Protein AF-A0A1E8PVS8-F1 (afdb_monomer)

Solvent-accessible surface area (backbone atoms only — not comparable to full-atom values): 10408 Å² total; per-residue (Å²): 146,60,47,55,78,70,58,55,93,86,50,62,90,61,46,32,60,51,38,38,51,52,51,51,49,49,57,49,45,71,59,37,43,85,72,73,30,46,77,48,54,65,94,81,49,59,34,40,32,32,77,94,78,31,36,28,38,33,72,44,56,25,31,93,35,28,50,50,96,58,86,45,33,48,57,66,72,49,58,66,74,59,53,52,37,27,53,44,30,49,50,58,52,41,60,75,72,71,55,88,74,80,95,68,76,90,68,86,83,66,42,43,45,30,33,43,30,32,21,80,52,72,53,30,40,25,27,25,47,29,32,48,55,41,70,58,88,38,27,45,72,41,60,80,46,75,48,68,46,83,62,44,75,40,91,81,55,85,62,81,74,75,79,80,82,61,80,85,76,83,76,83,79,76,78,82,129

Organism: NCBI:txid29581

Foldseek 3Di:
DCQLVVDDPPDPPCRSVVSVQVVVLVVVCVVLVVVPWDWDCPPNFTWTDDLVQLAIEGEAEWDPCALHPDDIKGPDADDDVVVVLLVLLQVVVVVVVPDDDDDDPDDSNHHQYWYFYWYDDQFWIWTWTFRFHDDDRSMGDDTPDIGTDDIGTRPPPGRPPPPPPPDPDPDPDDDDD

pLDDT: mean 81.61, std 19.77, range [31.5, 98.44]

Radius of gyration: 17.71 Å; Cα contacts (8 Å, |Δi|>4): 278; chains: 1; bounding box: 53×30×50 Å

Sequence (177 aa):
MHARTAGTSHHPKTYPGYAQWGETVRALRDKCVPLGWFPTDDNNFPLCVHDERKISIAVQTGDRETGTSATPSNRAPKGASTEEAIAVNQRQLSLFDGIPMLPGRDDESLHSMWILLYHVAQNEVRFELSLPMQMVGGKIRSWKERIIFPAIPLDGIEINFGDDDGPQFDVSVERKG

Structure (mmCIF, N/CA/C/O backbone):
data_AF-A0A1E8PVS8-F1
#
_entry.id   AF-A0A1E8PVS8-F1
#
loop_
_atom_site.group_PDB
_atom_site.id
_atom_site.type_symbol
_atom_site.label_atom_id
_atom_site.label_alt_id
_atom_site.label_comp_id
_atom_site.label_asym_id
_atom_site.label_entity_id
_atom_site.label_seq_id
_atom_site.pdbx_PDB_ins_code
_atom_site.Cartn_x
_atom_site.Cartn_y
_atom_site.Cartn_z
_atom_site.occupancy
_atom_site.B_iso_or_equiv
_atom_site.auth_seq_id
_atom_site.auth_comp_id
_atom_site.auth_asym_id
_atom_site.auth_atom_id
_atom_site.pdbx_PDB_model_num
ATOM 1 N N . MET A 1 1 ? -11.090 -10.701 9.107 1.00 48.25 1 MET A N 1
ATOM 2 C CA . MET A 1 1 ? -10.976 -9.637 10.130 1.00 48.25 1 MET A CA 1
ATOM 3 C C . MET A 1 1 ? -10.794 -10.251 11.534 1.00 48.25 1 MET A C 1
ATOM 5 O O . MET A 1 1 ? -11.447 -9.831 12.472 1.00 48.25 1 MET A O 1
ATOM 9 N N . HIS A 1 2 ? -9.905 -11.250 11.691 1.00 47.59 2 HIS A N 1
ATOM 10 C CA . HIS A 1 2 ? -9.688 -11.976 12.965 1.00 47.59 2 HIS A CA 1
ATOM 11 C C . HIS A 1 2 ? -8.213 -12.032 13.421 1.00 47.59 2 HIS A C 1
ATOM 13 O O . HIS A 1 2 ? -7.927 -12.538 14.501 1.00 47.59 2 HIS A O 1
ATOM 19 N N . ALA A 1 3 ? -7.263 -11.516 12.630 1.00 53.38 3 ALA A N 1
ATOM 20 C CA . ALA A 1 3 ? -5.830 -11.709 12.887 1.00 53.38 3 ALA A CA 1
ATOM 21 C C . ALA A 1 3 ? -5.329 -11.001 14.155 1.00 53.38 3 ALA A C 1
ATOM 23 O O . ALA A 1 3 ? -4.512 -11.542 14.894 1.00 53.38 3 ALA A O 1
ATOM 24 N N . ARG A 1 4 ? -5.813 -9.779 14.415 1.00 51.72 4 ARG A N 1
ATOM 25 C CA . ARG A 1 4 ? -5.288 -8.936 15.499 1.00 51.72 4 ARG A CA 1
ATOM 26 C C . ARG A 1 4 ? -5.735 -9.392 16.894 1.00 51.72 4 ARG A C 1
ATOM 28 O O . ARG A 1 4 ? -5.036 -9.130 17.864 1.00 51.72 4 ARG A O 1
ATOM 35 N N . THR A 1 5 ? -6.860 -10.101 16.988 1.00 54.62 5 THR A N 1
ATOM 36 C CA . THR A 1 5 ? -7.447 -10.618 18.238 1.00 54.62 5 THR A CA 1
ATOM 37 C C . THR A 1 5 ? -6.944 -12.010 18.632 1.00 54.62 5 THR A C 1
ATOM 39 O O . THR A 1 5 ? -7.266 -12.481 19.715 1.00 54.62 5 THR A O 1
ATOM 42 N N . ALA A 1 6 ? -6.151 -12.678 17.786 1.00 59.12 6 ALA A N 1
ATOM 43 C CA . ALA A 1 6 ? -5.612 -14.014 18.069 1.00 59.12 6 ALA A CA 1
ATOM 44 C C . ALA A 1 6 ? -4.330 -14.001 18.931 1.00 59.12 6 ALA A C 1
ATOM 46 O O . ALA A 1 6 ? -3.846 -15.053 19.346 1.00 59.12 6 ALA A O 1
ATOM 47 N N . GLY A 1 7 ? -3.761 -12.820 19.202 1.00 60.59 7 GLY A N 1
ATOM 48 C CA . GLY A 1 7 ? -2.564 -12.676 20.029 1.00 60.59 7 GLY A CA 1
ATOM 49 C C . GLY A 1 7 ? -2.873 -12.815 21.521 1.00 60.59 7 GLY A C 1
ATOM 50 O O . GLY A 1 7 ? -3.608 -12.017 22.091 1.00 60.59 7 GLY A O 1
ATOM 51 N N . THR A 1 8 ? -2.276 -13.811 22.169 1.00 72.94 8 THR A N 1
ATOM 52 C CA . THR A 1 8 ? -2.215 -13.924 23.640 1.00 72.94 8 THR A CA 1
ATOM 53 C C . THR A 1 8 ? -1.094 -13.054 24.227 1.00 72.94 8 THR A C 1
ATOM 55 O O . THR A 1 8 ? -0.179 -12.653 23.507 1.00 72.94 8 THR A O 1
ATOM 58 N N . SER A 1 9 ? -1.095 -12.836 25.548 1.00 76.88 9 SER A N 1
ATOM 59 C CA . SER A 1 9 ? -0.033 -12.111 26.276 1.00 76.88 9 SER A CA 1
ATOM 60 C C . SER A 1 9 ? 1.368 -12.727 26.157 1.00 76.88 9 SER A C 1
ATOM 62 O O . SER A 1 9 ? 2.351 -12.065 26.476 1.00 76.88 9 SER A O 1
ATOM 64 N N . HIS A 1 10 ? 1.475 -13.980 25.706 1.00 80.25 10 HIS A N 1
ATOM 65 C CA . HIS A 1 10 ? 2.753 -14.661 25.487 1.00 80.25 10 HIS A CA 1
ATOM 66 C C . HIS A 1 10 ? 3.362 -14.373 24.108 1.00 80.25 10 HIS A C 1
ATOM 68 O O . HIS A 1 10 ? 4.520 -14.713 23.873 1.00 80.25 10 HIS A O 1
ATOM 74 N N . HIS A 1 11 ? 2.609 -13.767 23.186 1.00 82.56 11 HIS A N 1
ATOM 75 C CA . HIS A 1 11 ? 3.154 -13.390 21.888 1.00 82.56 11 HIS A CA 1
ATOM 76 C C . HIS A 1 11 ? 4.032 -12.135 21.999 1.00 82.56 11 HIS A C 1
ATOM 78 O O . HIS A 1 11 ? 3.774 -11.264 22.835 1.00 82.56 11 HIS A O 1
ATOM 84 N N . PRO A 1 12 ? 5.041 -11.984 21.121 1.00 84.00 12 PRO A N 1
ATOM 85 C CA . PRO A 1 12 ? 5.778 -10.733 21.004 1.00 84.00 12 PRO A CA 1
ATOM 86 C C . PRO A 1 12 ? 4.838 -9.556 20.731 1.00 84.00 12 PRO A C 1
ATOM 88 O O . PRO A 1 12 ? 3.860 -9.693 19.994 1.00 84.00 12 PRO A O 1
ATOM 91 N N . LYS A 1 13 ? 5.183 -8.367 21.241 1.00 81.19 13 LYS A N 1
ATOM 92 C CA . LYS A 1 13 ? 4.399 -7.130 21.044 1.00 81.19 13 LYS A CA 1
ATOM 93 C C . LYS A 1 13 ? 4.098 -6.821 19.570 1.00 81.19 13 LYS A C 1
ATOM 95 O O . LYS A 1 13 ? 3.075 -6.221 19.263 1.00 81.19 13 LYS A O 1
ATOM 100 N N . THR A 1 14 ? 4.970 -7.247 18.659 1.00 80.69 14 THR A N 1
ATOM 101 C CA . THR A 1 14 ? 4.848 -7.025 17.211 1.00 80.69 14 THR A CA 1
ATOM 102 C C . THR A 1 14 ? 3.892 -7.997 16.511 1.00 80.69 14 THR A C 1
ATOM 104 O O . THR A 1 14 ? 3.441 -7.706 15.402 1.00 80.69 14 THR A O 1
ATOM 107 N N . TYR A 1 15 ? 3.545 -9.128 17.138 1.00 85.19 15 TYR A N 1
ATOM 108 C CA . TYR A 1 15 ? 2.765 -10.198 16.510 1.00 85.19 15 TYR A CA 1
ATOM 109 C C . TYR A 1 15 ? 1.392 -9.743 15.990 1.00 85.19 15 TYR A C 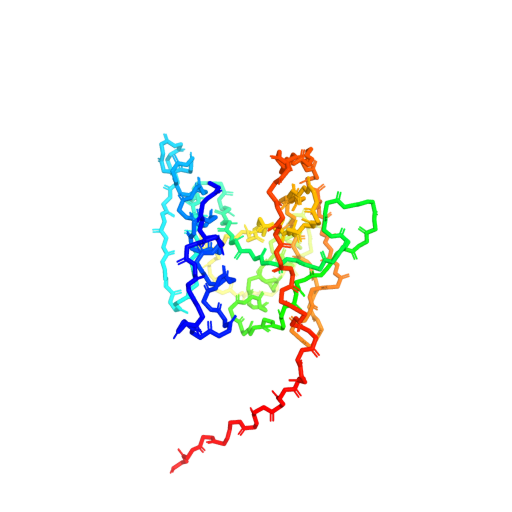1
ATOM 111 O O . TYR A 1 15 ? 1.103 -10.022 14.828 1.00 85.19 15 TYR A O 1
ATOM 119 N N . PRO A 1 16 ? 0.559 -8.997 16.746 1.00 83.06 16 PRO A N 1
ATOM 120 C CA . PRO A 1 16 ? -0.760 -8.596 16.252 1.00 83.06 16 PRO A CA 1
ATOM 121 C C . PRO A 1 16 ? -0.685 -7.734 14.985 1.00 83.06 16 PRO A C 1
ATOM 123 O O . PRO A 1 16 ? -1.511 -7.874 14.084 1.00 83.06 16 PRO A O 1
ATOM 126 N N . GLY A 1 17 ? 0.321 -6.855 14.900 1.00 84.12 17 GLY A N 1
ATOM 127 C CA . GLY A 1 17 ? 0.572 -6.034 13.715 1.00 84.12 17 GLY A CA 1
ATOM 128 C C . GLY A 1 17 ? 1.020 -6.874 12.520 1.00 84.12 17 GLY A C 1
ATOM 129 O O . GLY A 1 17 ? 0.493 -6.704 11.421 1.00 84.12 17 GLY A O 1
ATOM 130 N N . TYR A 1 18 ? 1.935 -7.818 12.751 1.00 85.44 18 TYR A N 1
ATOM 131 C CA . TYR A 1 18 ? 2.417 -8.739 11.723 1.00 85.44 18 TYR A CA 1
ATOM 132 C C . TYR A 1 18 ? 1.309 -9.660 11.193 1.00 85.44 18 TYR A C 1
ATOM 134 O O . TYR A 1 18 ? 1.139 -9.780 9.982 1.00 85.44 18 TYR A O 1
ATOM 142 N N . ALA A 1 19 ? 0.501 -10.246 12.080 1.00 88.31 19 ALA A N 1
ATOM 143 C CA . ALA A 1 19 ? -0.619 -11.105 11.704 1.00 88.31 19 ALA A CA 1
ATOM 144 C C . ALA A 1 19 ? -1.669 -10.334 10.890 1.00 88.31 19 ALA A C 1
ATOM 146 O O . ALA A 1 19 ? -2.151 -10.822 9.871 1.00 88.31 19 ALA A O 1
ATOM 147 N N . GLN A 1 20 ? -1.990 -9.099 11.299 1.00 87.12 20 GLN A N 1
ATOM 148 C CA . GLN A 1 20 ? -2.909 -8.242 10.552 1.00 87.12 20 GLN A CA 1
ATOM 149 C C . GLN A 1 20 ? -2.376 -7.922 9.154 1.00 87.12 20 GLN A C 1
ATOM 151 O O . GLN A 1 20 ? -3.135 -7.983 8.192 1.00 87.12 20 G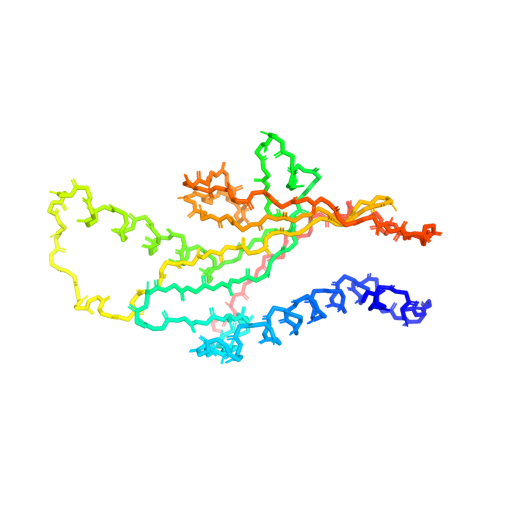LN A O 1
ATOM 156 N N . TRP A 1 21 ? -1.090 -7.588 9.037 1.00 91.12 21 TRP A N 1
ATOM 157 C CA . TRP A 1 21 ? -0.461 -7.333 7.744 1.00 91.12 21 TRP A CA 1
ATOM 158 C C . TRP A 1 21 ? -0.495 -8.575 6.844 1.00 91.12 21 TRP A C 1
ATOM 160 O O . TRP A 1 21 ? -0.922 -8.469 5.695 1.00 91.12 21 TRP A O 1
ATOM 170 N N . GLY A 1 22 ? -0.145 -9.750 7.376 1.00 92.75 22 GLY A N 1
ATOM 171 C CA . GLY A 1 22 ? -0.197 -11.015 6.638 1.00 92.75 22 GLY A CA 1
ATOM 172 C C . GLY A 1 22 ? -1.604 -11.354 6.136 1.00 92.75 22 GLY A C 1
ATOM 173 O O . GLY A 1 22 ? -1.776 -11.707 4.971 1.00 92.75 22 GLY A O 1
ATOM 174 N N . GLU A 1 23 ? -2.631 -11.159 6.967 1.00 92.88 23 GLU A N 1
ATOM 175 C CA . GLU A 1 23 ? -4.027 -11.337 6.548 1.00 92.88 23 GLU A CA 1
ATOM 176 C C . GLU A 1 23 ? -4.463 -10.330 5.480 1.00 92.88 23 GLU A C 1
ATOM 178 O O . GLU A 1 23 ? -5.209 -10.695 4.572 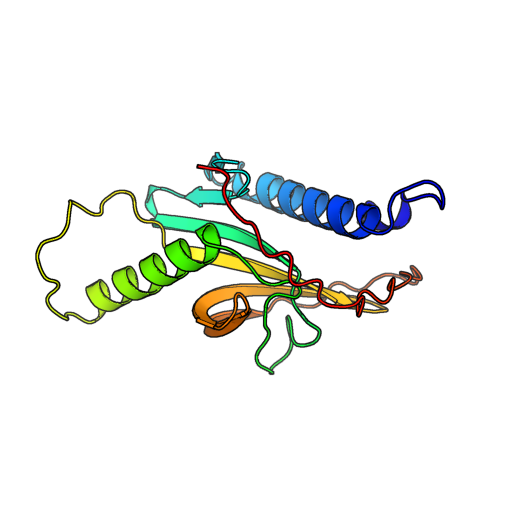1.00 92.88 23 GLU A O 1
ATOM 183 N N . THR A 1 24 ? -3.996 -9.080 5.542 1.00 93.44 24 THR A N 1
ATOM 184 C CA . THR A 1 24 ? -4.275 -8.088 4.494 1.00 93.44 24 THR A CA 1
ATOM 185 C C . THR A 1 24 ? -3.603 -8.475 3.171 1.00 93.44 24 THR A C 1
ATOM 187 O O . THR A 1 24 ? -4.239 -8.384 2.123 1.00 93.44 24 THR A O 1
ATOM 190 N N . VAL A 1 25 ? -2.355 -8.965 3.200 1.00 95.75 25 VAL A N 1
ATOM 191 C CA . VAL A 1 25 ? -1.659 -9.489 2.007 1.00 95.75 25 VAL A CA 1
ATOM 192 C C . VAL A 1 25 ? -2.414 -10.680 1.416 1.00 95.75 25 VAL A C 1
ATOM 194 O O . VAL A 1 25 ? -2.673 -10.704 0.213 1.00 95.75 25 VAL A O 1
ATOM 197 N N . ARG A 1 26 ? -2.822 -11.642 2.252 1.00 96.56 26 ARG A N 1
ATOM 198 C CA . ARG A 1 26 ? -3.632 -12.793 1.830 1.00 96.56 26 ARG A CA 1
ATOM 199 C C . ARG A 1 26 ? -4.946 -12.342 1.189 1.00 96.56 26 ARG A C 1
ATOM 201 O O . ARG A 1 26 ? -5.265 -12.776 0.089 1.00 96.56 26 ARG A O 1
ATOM 208 N N . ALA A 1 27 ? -5.676 -11.433 1.836 1.00 94.56 27 ALA A N 1
ATOM 209 C CA . ALA A 1 27 ? -6.948 -10.920 1.331 1.00 94.56 27 ALA A CA 1
ATOM 210 C C . ALA A 1 27 ? -6.803 -10.180 -0.009 1.00 94.56 27 ALA A C 1
ATOM 212 O O . ALA A 1 27 ? -7.669 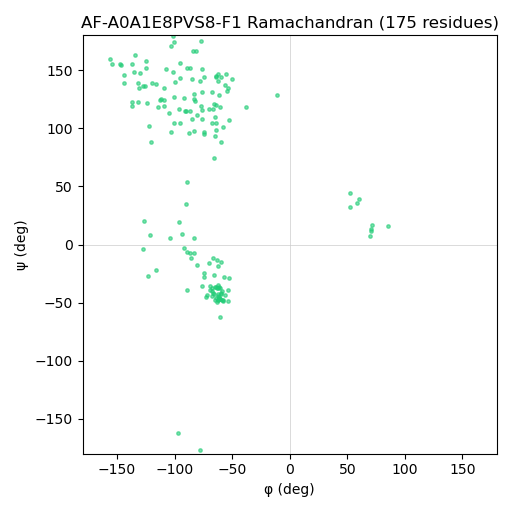-10.316 -0.872 1.00 94.56 27 ALA A O 1
ATOM 213 N N . LEU A 1 28 ? -5.713 -9.430 -0.208 1.00 95.38 28 LEU A N 1
ATOM 214 C CA . LEU A 1 28 ? -5.395 -8.829 -1.504 1.00 95.38 28 LEU A CA 1
ATOM 215 C C 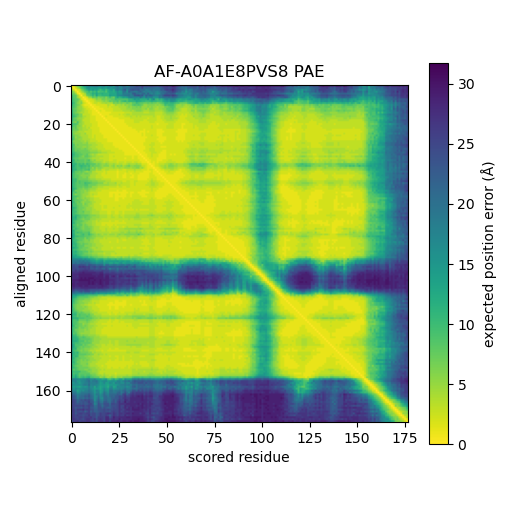. LEU A 1 28 ? -5.159 -9.915 -2.563 1.00 95.38 28 LEU A C 1
ATOM 217 O O . LEU A 1 28 ? -5.773 -9.876 -3.628 1.00 95.38 28 LEU A O 1
ATOM 221 N N . ARG A 1 29 ? -4.325 -10.918 -2.260 1.00 97.00 29 ARG A N 1
ATOM 222 C CA . ARG A 1 29 ? -4.014 -12.024 -3.182 1.00 97.00 29 ARG A CA 1
ATOM 223 C C . ARG A 1 29 ? -5.255 -12.824 -3.579 1.00 97.00 29 ARG A C 1
ATOM 225 O O . ARG A 1 29 ? -5.424 -13.094 -4.765 1.00 97.00 29 ARG A O 1
ATOM 232 N N . ASP A 1 30 ? -6.160 -13.106 -2.643 1.00 97.00 30 ASP A N 1
ATOM 233 C CA . ASP A 1 30 ? -7.440 -13.779 -2.918 1.00 97.00 30 ASP A CA 1
ATOM 234 C C . ASP A 1 30 ? -8.298 -13.035 -3.956 1.00 97.00 30 ASP A C 1
ATOM 236 O O . ASP A 1 30 ? -9.111 -13.647 -4.647 1.00 97.00 30 ASP A O 1
ATOM 240 N N . LYS A 1 31 ? -8.152 -11.707 -4.057 1.00 94.25 31 LYS A N 1
ATOM 241 C CA . LYS A 1 31 ? -8.850 -10.883 -5.055 1.00 94.25 31 LYS A CA 1
ATOM 242 C C . LYS A 1 31 ? -8.062 -10.751 -6.351 1.00 94.25 31 LYS A C 1
ATOM 244 O O . LYS A 1 31 ? -8.658 -10.787 -7.421 1.00 94.25 31 LYS A O 1
ATOM 249 N N . CYS A 1 32 ? -6.746 -10.603 -6.261 1.00 93.94 32 CYS A N 1
ATOM 250 C CA . CYS A 1 32 ? -5.865 -10.383 -7.402 1.00 93.94 32 CYS A CA 1
ATOM 251 C C . CYS A 1 32 ? -5.678 -11.648 -8.257 1.00 93.94 32 CYS A C 1
ATOM 253 O O . CYS A 1 32 ? -5.787 -11.574 -9.480 1.00 93.94 32 CYS A O 1
ATOM 255 N N . VAL A 1 33 ? -5.448 -12.813 -7.644 1.00 96.38 33 VAL A N 1
ATOM 256 C CA . VAL A 1 33 ? -5.140 -14.062 -8.369 1.00 96.38 33 VAL A CA 1
ATOM 257 C C . VAL A 1 33 ? -6.252 -14.475 -9.345 1.00 96.38 33 VAL A C 1
ATOM 259 O O . VAL A 1 33 ? -5.942 -14.720 -10.511 1.00 96.38 33 VAL A O 1
ATOM 262 N N . PRO A 1 34 ? -7.548 -14.483 -8.963 1.00 96.88 34 PRO A N 1
ATOM 263 C CA . PRO A 1 34 ? -8.627 -14.800 -9.904 1.00 96.88 34 PRO A CA 1
ATOM 264 C C . PRO A 1 34 ? -8.752 -13.819 -11.079 1.00 96.88 34 PRO A C 1
ATOM 266 O O . PRO A 1 34 ? -9.384 -14.143 -12.079 1.00 96.88 34 PRO A O 1
ATOM 269 N N . LEU A 1 35 ? -8.168 -12.622 -10.960 1.00 95.25 35 LEU A N 1
ATOM 270 C CA . LEU A 1 35 ? -8.155 -11.591 -11.998 1.00 95.25 35 LEU A CA 1
ATOM 271 C C . LEU A 1 35 ? -6.900 -11.658 -12.886 1.00 95.25 35 LEU A C 1
ATOM 273 O O . LEU A 1 35 ? -6.670 -10.735 -13.663 1.00 95.25 35 LEU A O 1
ATOM 277 N N . GLY A 1 36 ? -6.085 -12.712 -12.763 1.00 94.88 36 GLY A N 1
ATOM 278 C CA . GLY A 1 36 ? -4.885 -12.919 -13.581 1.00 94.88 36 GLY A CA 1
ATOM 279 C C . GLY A 1 36 ? -3.624 -12.218 -13.068 1.00 94.88 36 GLY A C 1
ATOM 280 O O . GLY A 1 36 ? -2.664 -12.077 -13.819 1.00 94.88 36 GLY A O 1
ATOM 281 N N . TRP A 1 37 ? -3.608 -11.768 -11.811 1.00 96.75 37 TRP A N 1
ATOM 282 C CA . TRP A 1 37 ? -2.407 -11.208 -11.186 1.00 96.75 37 TRP A CA 1
ATOM 283 C C . TRP A 1 37 ? -1.546 -12.311 -10.562 1.00 96.75 37 TRP A C 1
ATOM 285 O O . TRP A 1 37 ? -2.063 -13.310 -10.057 1.00 96.75 37 TRP A O 1
ATOM 295 N N . PHE A 1 38 ? -0.239 -12.077 -10.497 1.00 95.06 38 PHE A N 1
ATOM 296 C CA . PHE A 1 38 ? 0.748 -13.018 -9.977 1.00 95.06 38 PHE A CA 1
ATOM 297 C C . PHE A 1 38 ? 1.306 -12.548 -8.624 1.00 95.06 38 PHE A C 1
ATOM 299 O O . PHE A 1 38 ? 1.803 -11.424 -8.522 1.00 95.06 38 PHE A O 1
ATOM 306 N N . PRO A 1 39 ? 1.227 -13.363 -7.559 1.00 96.00 39 PRO A N 1
ATOM 307 C CA . PRO A 1 39 ? 1.877 -13.056 -6.295 1.00 96.00 39 PRO A CA 1
ATOM 308 C C . PRO A 1 39 ? 3.382 -13.352 -6.365 1.00 96.00 39 PRO A C 1
ATOM 310 O O . PRO A 1 39 ? 3.787 -14.379 -6.902 1.00 96.00 39 PRO A O 1
ATOM 313 N N . THR A 1 40 ? 4.199 -12.490 -5.763 1.00 94.06 40 THR A N 1
ATOM 314 C CA . THR A 1 40 ? 5.631 -12.738 -5.506 1.00 94.06 40 THR A CA 1
ATOM 315 C C . THR A 1 40 ? 5.998 -12.279 -4.095 1.00 94.06 40 THR A C 1
ATOM 317 O O . THR A 1 40 ? 5.317 -11.421 -3.529 1.00 94.06 40 THR A O 1
ATOM 320 N N . ASP A 1 41 ? 7.050 -12.866 -3.530 1.00 92.62 41 ASP A N 1
ATOM 321 C CA . ASP A 1 41 ? 7.622 -12.557 -2.215 1.00 92.62 41 ASP A CA 1
ATOM 322 C C . ASP A 1 41 ? 9.137 -12.262 -2.305 1.00 92.62 41 ASP A C 1
ATOM 324 O O . ASP A 1 41 ? 9.863 -12.348 -1.309 1.00 92.62 41 ASP A O 1
ATOM 328 N N . ASP A 1 42 ? 9.628 -11.917 -3.501 1.00 84.00 42 ASP A N 1
ATOM 329 C CA . ASP A 1 42 ? 11.049 -11.672 -3.765 1.00 84.00 42 ASP A CA 1
ATOM 330 C C . ASP A 1 42 ? 11.642 -10.643 -2.794 1.00 84.00 42 ASP A C 1
ATOM 332 O O . ASP A 1 42 ? 11.049 -9.603 -2.504 1.00 84.00 42 ASP A O 1
ATOM 336 N N . ASN A 1 43 ? 12.829 -10.946 -2.257 1.00 79.69 43 ASN A N 1
ATOM 337 C CA . ASN A 1 43 ? 13.517 -10.124 -1.253 1.00 79.69 43 ASN A CA 1
ATOM 338 C C . ASN A 1 43 ? 12.657 -9.774 -0.022 1.00 79.69 43 ASN A C 1
ATOM 340 O O . ASN A 1 43 ? 12.839 -8.716 0.582 1.00 79.69 43 ASN A O 1
ATOM 344 N N . ASN A 1 44 ? 11.739 -10.668 0.371 1.00 83.44 44 ASN A N 1
ATOM 345 C CA . ASN A 1 44 ? 10.801 -10.448 1.474 1.00 83.44 44 ASN A CA 1
ATOM 346 C C . ASN A 1 44 ? 9.916 -9.207 1.245 1.00 83.44 44 ASN A C 1
ATOM 348 O O . ASN A 1 44 ? 9.582 -8.475 2.183 1.00 83.44 44 ASN A O 1
ATOM 352 N N . PHE A 1 45 ? 9.547 -8.966 -0.017 1.00 87.56 45 PHE A N 1
ATOM 353 C CA . PHE A 1 45 ? 8.673 -7.877 -0.426 1.00 87.56 45 PHE A CA 1
ATOM 354 C C . PHE A 1 45 ? 7.427 -8.431 -1.133 1.00 87.56 45 PHE A C 1
ATOM 356 O O . PHE A 1 45 ? 7.422 -8.587 -2.352 1.00 87.56 45 PHE A O 1
ATOM 363 N N . PRO A 1 46 ? 6.362 -8.759 -0.374 1.00 93.38 46 PRO A N 1
ATOM 364 C CA . PRO A 1 46 ? 5.146 -9.333 -0.935 1.00 93.38 46 PRO A CA 1
ATOM 365 C C . PRO A 1 46 ? 4.435 -8.369 -1.885 1.00 93.38 46 PRO A C 1
ATOM 367 O O . PRO A 1 46 ? 3.980 -7.298 -1.470 1.00 93.38 46 PRO A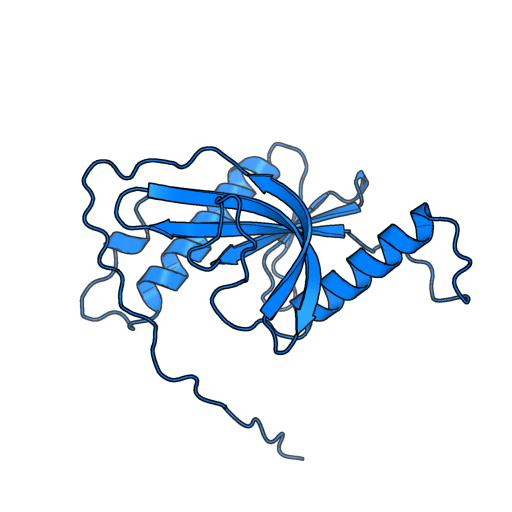 O 1
ATOM 370 N N . LEU A 1 47 ? 4.284 -8.784 -3.141 1.00 95.06 47 LEU A N 1
ATOM 371 C CA . LEU A 1 47 ? 3.596 -8.040 -4.193 1.00 95.06 47 LEU A CA 1
ATOM 372 C C . LEU A 1 47 ? 2.482 -8.872 -4.835 1.00 95.06 47 LEU A C 1
ATOM 374 O O . LEU A 1 47 ? 2.499 -10.106 -4.805 1.00 95.06 47 LEU A O 1
ATOM 378 N N . CYS A 1 48 ? 1.525 -8.172 -5.443 1.00 96.56 48 CYS A N 1
ATOM 379 C CA . CYS A 1 48 ? 0.667 -8.689 -6.511 1.00 96.56 48 CYS A CA 1
ATOM 380 C C . CYS A 1 48 ? 1.017 -7.950 -7.802 1.00 96.56 48 CYS A C 1
ATOM 382 O O . CYS A 1 48 ? 0.950 -6.724 -7.825 1.00 96.56 48 CYS A O 1
ATOM 384 N N . VAL A 1 49 ? 1.374 -8.669 -8.861 1.00 95.75 49 VAL A N 1
ATOM 385 C CA . VAL A 1 49 ? 1.902 -8.109 -10.111 1.00 95.75 49 VAL A CA 1
ATOM 386 C C . VAL A 1 49 ? 0.953 -8.396 -11.271 1.00 95.75 49 VAL A C 1
ATOM 388 O O . VAL A 1 49 ? 0.420 -9.496 -11.390 1.00 95.75 49 VAL A O 1
ATOM 391 N N . HIS A 1 50 ? 0.752 -7.410 -12.139 1.00 94.56 50 HIS A N 1
ATOM 392 C CA . HIS A 1 50 ? 0.067 -7.554 -13.416 1.00 94.56 50 HIS A CA 1
ATOM 393 C C . HIS A 1 50 ? 1.012 -7.120 -14.538 1.00 94.56 50 HIS A C 1
ATOM 395 O O . HIS A 1 50 ? 1.173 -5.926 -14.799 1.00 94.56 50 HIS A O 1
ATOM 401 N N . ASP A 1 51 ? 1.607 -8.091 -15.230 1.00 89.69 51 ASP A N 1
ATOM 402 C CA . ASP A 1 51 ? 2.675 -7.831 -16.203 1.00 89.69 51 ASP A CA 1
ATOM 403 C C . ASP A 1 51 ? 2.213 -7.041 -17.423 1.00 89.69 51 ASP A C 1
ATOM 405 O O . ASP A 1 51 ? 2.890 -6.100 -17.828 1.00 89.69 51 ASP A O 1
ATOM 409 N N . GLU A 1 52 ? 1.045 -7.363 -17.985 1.00 88.44 52 GLU A N 1
ATOM 410 C CA . GLU A 1 52 ? 0.539 -6.649 -19.169 1.00 88.44 52 GLU A CA 1
ATOM 411 C C . GLU A 1 52 ? 0.246 -5.173 -18.880 1.00 88.44 52 GLU A C 1
ATOM 413 O O . GLU A 1 52 ? 0.483 -4.312 -19.721 1.00 88.44 52 GLU A O 1
ATOM 418 N N . ARG A 1 53 ? -0.249 -4.869 -17.673 1.00 88.94 53 ARG A N 1
ATOM 419 C CA . ARG A 1 53 ? -0.551 -3.499 -17.243 1.00 88.94 53 ARG A CA 1
ATOM 420 C C . ARG A 1 53 ? 0.654 -2.789 -16.638 1.00 88.94 53 ARG A C 1
ATOM 422 O O . ARG A 1 53 ? 0.540 -1.607 -16.342 1.00 88.94 53 ARG A O 1
ATOM 429 N N . LYS A 1 54 ? 1.771 -3.495 -16.428 1.00 90.75 54 LYS A N 1
ATOM 430 C CA . LYS A 1 54 ? 2.971 -2.985 -15.749 1.00 90.75 54 LYS A CA 1
ATOM 431 C C . LYS A 1 54 ? 2.647 -2.360 -14.387 1.00 90.75 54 LYS A C 1
ATOM 433 O O . LYS A 1 54 ? 3.151 -1.296 -14.039 1.00 90.75 54 LYS A O 1
ATOM 438 N N . ILE A 1 55 ? 1.796 -3.027 -13.602 1.00 93.25 55 ILE A N 1
ATOM 439 C CA . ILE A 1 55 ? 1.395 -2.584 -12.257 1.00 93.25 55 ILE A CA 1
ATOM 440 C C . ILE A 1 55 ? 1.791 -3.636 -11.229 1.00 93.25 55 ILE A C 1
ATOM 442 O O . ILE A 1 55 ? 1.592 -4.830 -11.446 1.00 93.25 55 ILE A O 1
ATOM 446 N N . SER A 1 56 ? 2.290 -3.189 -10.082 1.00 95.62 56 SER A N 1
ATOM 447 C CA . SER A 1 56 ? 2.417 -4.014 -8.884 1.00 95.62 56 SER A CA 1
ATOM 448 C C . SER A 1 56 ? 1.717 -3.350 -7.698 1.00 95.62 56 SER A C 1
ATOM 450 O O . SER A 1 56 ? 1.571 -2.130 -7.652 1.00 95.62 56 SER A O 1
ATOM 452 N N . ILE A 1 57 ? 1.233 -4.148 -6.745 1.00 97.69 57 ILE A N 1
ATOM 453 C CA . ILE A 1 57 ? 0.599 -3.665 -5.514 1.00 97.69 57 ILE A CA 1
ATOM 454 C C . ILE A 1 57 ? 1.330 -4.255 -4.312 1.00 97.69 57 ILE A C 1
ATOM 456 O O . ILE A 1 57 ? 1.372 -5.476 -4.147 1.00 97.69 57 ILE A O 1
ATOM 460 N N . ALA A 1 58 ? 1.851 -3.379 -3.456 1.00 96.75 58 ALA A N 1
ATOM 461 C CA . ALA A 1 58 ? 2.392 -3.713 -2.143 1.00 96.75 58 ALA A CA 1
ATOM 462 C C . ALA A 1 58 ? 1.386 -3.358 -1.040 1.00 96.75 58 ALA A C 1
ATOM 464 O O . ALA A 1 58 ? 0.662 -2.370 -1.144 1.00 96.75 58 ALA A O 1
ATOM 465 N N . VAL A 1 59 ? 1.375 -4.109 0.062 1.00 97.12 59 VAL A N 1
ATOM 466 C CA . VAL A 1 59 ? 0.571 -3.771 1.250 1.00 97.12 59 VAL A CA 1
ATOM 467 C C . VAL A 1 59 ? 1.455 -3.129 2.311 1.00 97.12 59 VAL A C 1
ATOM 469 O O . VAL A 1 59 ? 2.454 -3.717 2.735 1.00 97.12 59 VAL A O 1
ATOM 472 N N . GLN A 1 60 ? 1.068 -1.948 2.797 1.00 95.88 60 GLN A N 1
ATOM 473 C CA . GLN A 1 60 ? 1.775 -1.264 3.880 1.00 95.88 60 GLN A CA 1
ATOM 474 C C . GLN A 1 60 ? 0.808 -0.697 4.926 1.00 95.88 60 GLN A C 1
ATOM 476 O O . GLN A 1 60 ? -0.300 -0.269 4.623 1.00 95.88 60 GLN A O 1
ATOM 481 N N . THR A 1 61 ? 1.246 -0.658 6.184 1.00 95.69 61 THR A N 1
ATOM 482 C CA . THR A 1 61 ? 0.555 0.086 7.246 1.00 95.69 61 THR A CA 1
ATOM 483 C C . THR A 1 61 ? 0.823 1.579 7.098 1.00 95.69 61 THR A C 1
ATOM 485 O O . THR A 1 61 ? 1.991 1.981 7.018 1.00 95.69 61 THR A O 1
ATOM 488 N N . GLY A 1 62 ? -0.223 2.391 7.150 1.00 96.75 62 GLY A N 1
ATOM 489 C CA . GLY A 1 62 ? -0.144 3.843 7.146 1.00 96.75 62 GLY A CA 1
ATOM 490 C C . GLY A 1 62 ? -0.352 4.482 8.517 1.00 96.75 62 GLY A C 1
ATOM 491 O O . GLY A 1 62 ? -0.692 3.827 9.509 1.00 96.75 62 GLY A O 1
ATOM 492 N N . ASP A 1 63 ? -0.091 5.781 8.575 1.00 97.25 63 ASP A N 1
ATOM 493 C CA . ASP A 1 63 ? -0.365 6.619 9.736 1.00 97.2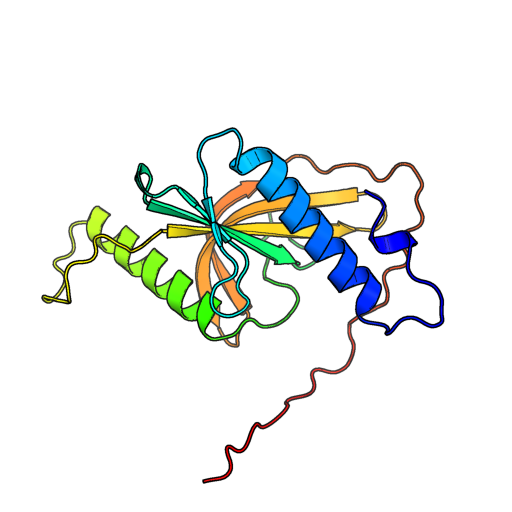5 63 ASP A CA 1
ATOM 494 C C . ASP A 1 63 ? -1.852 6.997 9.842 1.00 97.25 63 ASP A C 1
ATOM 496 O O . ASP A 1 63 ? -2.700 6.544 9.067 1.00 97.25 63 ASP A O 1
ATOM 500 N N . ARG A 1 64 ? -2.166 7.825 10.842 1.00 97.00 64 ARG A N 1
ATOM 501 C CA . ARG A 1 64 ? -3.530 8.254 11.160 1.00 97.00 64 ARG A CA 1
ATOM 502 C C . ARG A 1 64 ? -4.211 9.058 10.048 1.00 97.00 64 ARG A C 1
ATOM 504 O O . ARG A 1 64 ? -5.422 9.214 10.133 1.00 97.00 64 ARG A O 1
ATOM 511 N N . GLU A 1 65 ? -3.492 9.544 9.037 1.00 98.19 65 GLU A N 1
ATOM 512 C CA . GLU A 1 65 ? -4.073 10.305 7.921 1.00 98.19 65 GLU A CA 1
ATOM 513 C C . GLU A 1 65 ? -4.465 9.401 6.739 1.00 98.19 65 GLU A C 1
ATOM 515 O O . GLU A 1 65 ? -5.047 9.853 5.756 1.00 98.19 65 GLU A O 1
ATOM 520 N N . THR A 1 66 ? -4.196 8.095 6.826 1.00 98.44 66 THR A N 1
ATOM 521 C CA . THR A 1 66 ? -4.559 7.128 5.775 1.00 98.44 66 THR A CA 1
ATOM 522 C C . THR A 1 66 ? -6.071 7.085 5.572 1.00 98.44 66 THR A C 1
ATOM 524 O O . THR A 1 66 ? -6.826 6.906 6.528 1.00 98.44 66 THR A O 1
ATOM 527 N N . GLY A 1 67 ? -6.530 7.225 4.331 1.00 97.38 67 GLY A N 1
ATOM 528 C CA . GLY A 1 67 ? -7.951 7.267 3.996 1.00 97.38 67 GLY A CA 1
ATOM 529 C C . GLY A 1 67 ? -8.678 8.544 4.437 1.00 97.38 67 GLY A C 1
ATOM 530 O O . GLY A 1 67 ? -9.904 8.568 4.404 1.00 97.38 67 GLY A O 1
ATOM 531 N N . THR A 1 68 ? -7.963 9.598 4.861 1.00 97.25 68 THR A N 1
ATOM 532 C CA . THR A 1 68 ? -8.531 10.948 5.053 1.00 97.25 68 THR A CA 1
ATOM 533 C C . THR A 1 68 ? -8.195 11.855 3.870 1.00 97.25 68 THR A C 1
ATOM 535 O O . THR A 1 68 ? -7.425 11.497 2.974 1.00 97.25 68 THR A O 1
ATOM 538 N N . SER A 1 69 ? -8.749 13.070 3.879 1.00 96.50 69 SER A N 1
ATOM 539 C CA . SER A 1 69 ? -8.392 14.124 2.925 1.00 96.50 69 SER A CA 1
ATOM 540 C C . SER A 1 69 ? -6.987 14.707 3.136 1.00 96.50 69 SER A C 1
ATOM 542 O O . SER A 1 69 ? -6.477 15.369 2.233 1.00 96.50 69 SER A O 1
ATOM 544 N N . ALA A 1 70 ? -6.351 14.481 4.291 1.00 96.94 70 ALA A N 1
ATOM 545 C CA . ALA A 1 70 ? -4.977 14.907 4.546 1.00 96.94 70 ALA A CA 1
ATOM 546 C C . ALA A 1 70 ? -3.968 13.973 3.858 1.00 96.94 70 ALA A C 1
ATOM 548 O O . ALA A 1 70 ? -4.346 12.976 3.244 1.00 96.94 70 ALA A O 1
ATOM 549 N N . THR A 1 71 ? -2.676 14.306 3.925 1.00 97.00 71 THR A N 1
ATOM 550 C CA . THR A 1 71 ? -1.608 13.530 3.275 1.00 97.00 71 THR A CA 1
ATOM 551 C C . THR A 1 71 ? -1.053 12.461 4.220 1.00 97.00 71 THR A C 1
ATOM 553 O O . THR A 1 71 ? -0.408 12.825 5.205 1.00 97.00 71 THR A O 1
ATOM 556 N N . PRO A 1 72 ? -1.219 11.163 3.913 1.00 98.06 72 PRO A N 1
ATOM 557 C CA . PRO A 1 72 ? -0.703 10.089 4.744 1.00 98.06 72 PRO A CA 1
ATOM 558 C C . PRO A 1 72 ? 0.756 9.769 4.455 1.00 98.06 72 PRO A C 1
ATOM 560 O O . PRO A 1 72 ? 1.317 10.125 3.415 1.00 98.06 72 PRO A O 1
ATOM 563 N N . SER A 1 73 ? 1.342 9.010 5.372 1.00 98.25 73 SER A N 1
ATOM 564 C CA . SER A 1 73 ? 2.641 8.365 5.236 1.00 98.25 73 SER A CA 1
ATOM 565 C C . SER A 1 73 ? 2.574 6.913 5.717 1.00 98.25 73 SER A C 1
ATOM 567 O O . SER A 1 73 ? 1.671 6.504 6.448 1.00 98.25 73 SER A O 1
ATOM 569 N N . ASN A 1 74 ? 3.561 6.103 5.343 1.00 97.25 74 ASN A N 1
ATOM 570 C CA . ASN A 1 74 ? 3.767 4.781 5.936 1.00 97.25 74 ASN A CA 1
ATOM 571 C C . ASN A 1 74 ? 4.067 4.911 7.436 1.00 97.25 74 ASN A C 1
ATOM 573 O O . ASN A 1 74 ? 4.824 5.790 7.841 1.00 97.25 74 ASN A O 1
ATOM 577 N N . ARG A 1 75 ? 3.529 4.015 8.274 1.00 93.69 75 ARG A N 1
ATOM 578 C CA . ARG A 1 75 ? 3.719 4.046 9.738 1.00 93.69 75 ARG A CA 1
ATOM 579 C C . ARG A 1 75 ? 5.197 3.921 10.123 1.00 93.69 75 ARG A C 1
ATOM 581 O O . ARG A 1 75 ? 5.766 4.853 10.688 1.00 93.69 75 ARG A O 1
ATOM 588 N N . ALA A 1 76 ? 5.820 2.799 9.774 1.00 90.31 76 ALA A N 1
ATOM 589 C CA . ALA A 1 76 ? 7.233 2.533 10.032 1.00 90.31 76 ALA A CA 1
ATOM 590 C C . ALA A 1 76 ? 8.091 2.897 8.811 1.00 90.31 76 ALA A C 1
ATOM 592 O O . ALA A 1 76 ? 7.624 2.642 7.692 1.00 90.31 76 ALA A O 1
ATOM 593 N N . PRO A 1 77 ? 9.317 3.432 8.995 1.00 93.38 77 PRO A N 1
ATOM 594 C CA . PRO A 1 77 ? 10.248 3.691 7.899 1.00 93.38 77 PRO A CA 1
ATOM 595 C C . PRO A 1 77 ? 10.427 2.472 6.984 1.00 93.38 77 PRO A C 1
ATOM 597 O O . PRO A 1 77 ? 10.427 1.329 7.446 1.00 93.38 77 PRO A O 1
ATOM 600 N N . LYS A 1 78 ? 10.545 2.713 5.679 1.00 91.94 78 LYS A N 1
ATOM 601 C CA . LYS A 1 78 ? 10.790 1.693 4.655 1.00 91.94 78 LYS A CA 1
ATOM 602 C C . LYS A 1 78 ? 12.214 1.788 4.126 1.00 91.94 78 LYS A C 1
ATOM 604 O O . LYS A 1 78 ? 12.821 2.854 4.151 1.00 91.94 78 LYS A O 1
ATOM 609 N N . GLY A 1 79 ? 12.728 0.641 3.691 1.00 90.81 79 GLY A N 1
ATOM 610 C CA . GLY A 1 79 ? 14.080 0.499 3.161 1.00 90.81 79 GLY A CA 1
ATOM 611 C C . GLY A 1 79 ? 14.143 0.547 1.634 1.00 90.81 79 GLY A C 1
ATOM 612 O O . GLY A 1 79 ? 13.190 0.948 0.960 1.00 90.81 79 GLY A O 1
ATOM 613 N N . ALA A 1 80 ? 15.272 0.063 1.114 1.00 90.38 80 ALA A N 1
ATOM 614 C CA . ALA A 1 80 ? 15.673 0.177 -0.286 1.00 90.38 80 ALA A CA 1
ATOM 615 C C . ALA A 1 80 ? 14.626 -0.329 -1.293 1.00 90.38 80 ALA A C 1
ATOM 617 O O . ALA A 1 80 ? 14.407 0.333 -2.296 1.00 90.38 80 ALA A O 1
ATOM 618 N N . SER A 1 81 ? 13.914 -1.429 -1.019 1.00 90.56 81 SER A 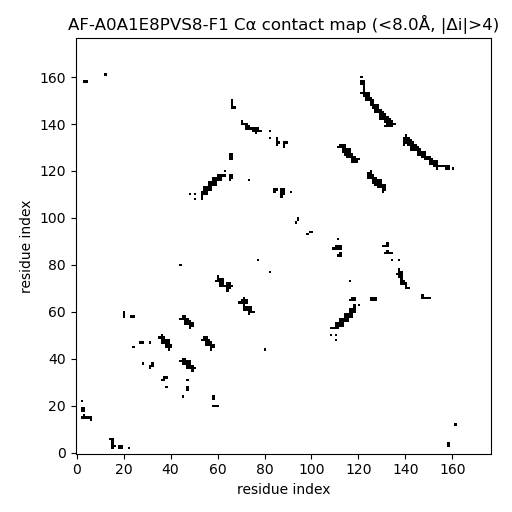N 1
ATOM 619 C CA . SER A 1 81 ? 12.911 -1.961 -1.963 1.00 90.56 81 SER A CA 1
ATOM 620 C C . SER A 1 81 ? 11.770 -0.977 -2.244 1.00 90.56 81 SER A C 1
ATOM 622 O O . SER A 1 81 ? 11.284 -0.888 -3.365 1.00 90.56 81 SER A O 1
ATOM 624 N N . THR A 1 82 ? 11.340 -0.203 -1.239 1.00 92.06 82 THR A N 1
ATOM 625 C CA . THR A 1 82 ? 10.326 0.846 -1.447 1.00 92.06 82 THR A CA 1
ATOM 626 C C . THR A 1 82 ? 10.931 2.072 -2.128 1.00 92.06 82 THR A C 1
ATOM 628 O O . THR A 1 82 ? 10.267 2.693 -2.951 1.00 92.06 82 THR A O 1
ATOM 631 N N . GLU A 1 83 ? 12.183 2.412 -1.816 1.00 93.00 83 GLU A N 1
ATOM 632 C CA . GLU A 1 83 ? 12.899 3.519 -2.460 1.00 93.00 83 GLU A CA 1
ATOM 633 C C . GLU A 1 83 ? 13.083 3.289 -3.961 1.00 93.00 83 GLU A C 1
ATOM 635 O O . GLU A 1 83 ? 12.752 4.154 -4.769 1.00 93.00 83 GLU A O 1
ATOM 640 N N . GLU A 1 84 ? 13.545 2.096 -4.329 1.00 91.19 84 GLU A N 1
ATOM 641 C CA . GLU A 1 84 ? 13.748 1.674 -5.709 1.00 91.19 84 GLU A CA 1
ATOM 642 C C . GLU A 1 84 ? 12.430 1.696 -6.484 1.00 91.19 84 GLU A C 1
ATOM 644 O O . GLU A 1 84 ? 12.356 2.301 -7.550 1.00 91.19 84 GLU A O 1
ATOM 649 N N . ALA A 1 85 ? 11.358 1.144 -5.912 1.00 91.19 85 ALA A N 1
ATOM 650 C CA . ALA A 1 85 ? 10.040 1.173 -6.537 1.00 91.19 85 ALA A CA 1
ATOM 651 C C . ALA A 1 85 ? 9.498 2.604 -6.735 1.00 91.19 85 ALA A C 1
ATOM 653 O O . ALA A 1 85 ? 8.866 2.897 -7.748 1.00 91.19 85 ALA A O 1
ATOM 654 N N . ILE A 1 86 ? 9.780 3.532 -5.812 1.00 93.94 86 ILE A N 1
ATOM 655 C CA . ILE A 1 86 ? 9.424 4.950 -5.983 1.00 93.94 86 ILE A CA 1
ATOM 656 C C . ILE A 1 86 ? 10.260 5.600 -7.093 1.00 93.94 86 ILE A C 1
ATOM 658 O O . ILE A 1 86 ? 9.720 6.373 -7.884 1.00 93.94 86 ILE A O 1
ATOM 662 N N . ALA A 1 87 ? 11.549 5.271 -7.204 1.00 91.69 87 ALA A N 1
ATOM 663 C CA . ALA A 1 87 ? 12.384 5.742 -8.308 1.00 91.69 87 ALA A CA 1
ATOM 664 C C . ALA A 1 87 ? 11.880 5.219 -9.667 1.00 91.69 87 ALA A C 1
ATOM 666 O O . ALA A 1 87 ? 11.876 5.961 -10.650 1.00 91.69 87 ALA A O 1
ATOM 667 N N . VAL A 1 88 ? 11.395 3.974 -9.719 1.00 90.69 88 VAL A N 1
ATOM 668 C CA . VAL A 1 88 ? 10.722 3.405 -10.897 1.00 90.69 88 VAL A CA 1
ATOM 669 C C . VAL A 1 88 ? 9.447 4.183 -11.236 1.00 90.69 88 VAL A C 1
ATOM 671 O O . VAL A 1 88 ? 9.289 4.596 -12.384 1.00 90.69 88 VAL A O 1
ATOM 674 N N . ASN A 1 89 ? 8.585 4.470 -10.253 1.00 92.94 89 ASN A N 1
ATOM 675 C CA . ASN A 1 89 ? 7.372 5.272 -10.465 1.00 92.94 89 ASN A CA 1
ATOM 676 C C . ASN A 1 89 ? 7.692 6.650 -11.070 1.00 92.94 89 ASN A C 1
ATOM 678 O O . ASN A 1 89 ? 7.025 7.094 -12.005 1.00 92.94 89 ASN A O 1
ATOM 682 N N . GLN A 1 90 ? 8.735 7.320 -10.567 1.00 89.69 90 GLN A N 1
ATOM 683 C CA . GLN A 1 90 ? 9.188 8.611 -11.096 1.00 89.69 90 GLN A CA 1
ATOM 684 C C . GLN A 1 90 ? 9.638 8.510 -12.561 1.00 89.69 90 GLN A C 1
ATOM 686 O O . GLN A 1 90 ? 9.249 9.344 -13.380 1.00 89.69 90 GLN A O 1
ATOM 691 N N . ARG A 1 91 ? 10.430 7.483 -12.901 1.00 84.94 91 ARG A N 1
ATOM 692 C CA . ARG A 1 91 ? 10.921 7.259 -14.271 1.00 84.94 91 ARG A CA 1
ATOM 693 C C . ARG A 1 91 ? 9.781 6.959 -15.234 1.00 84.94 91 ARG A C 1
ATOM 695 O O . ARG A 1 91 ? 9.694 7.608 -16.272 1.00 84.94 91 ARG A O 1
ATOM 702 N N . GLN A 1 92 ? 8.881 6.049 -14.869 1.00 77.62 92 GLN A N 1
ATOM 703 C CA . GLN A 1 92 ? 7.748 5.665 -15.712 1.00 77.62 92 GLN A CA 1
ATOM 704 C C . GLN A 1 92 ? 6.858 6.870 -16.038 1.00 77.62 92 GLN A C 1
ATOM 706 O O . GLN A 1 92 ? 6.481 7.054 -17.189 1.00 77.62 92 GLN A O 1
ATOM 711 N N . LEU A 1 93 ? 6.616 7.770 -15.080 1.00 73.25 93 LEU A N 1
ATOM 712 C CA . LEU A 1 93 ? 5.876 9.011 -15.343 1.00 73.25 93 LEU A CA 1
ATOM 713 C C . LEU A 1 93 ? 6.634 9.986 -16.257 1.00 73.25 93 LEU A C 1
ATOM 715 O O . LEU A 1 93 ? 6.018 10.604 -17.120 1.00 73.25 93 LEU A O 1
ATOM 719 N N . SER A 1 94 ? 7.961 10.089 -16.129 1.00 67.25 94 SER A N 1
ATOM 720 C CA . SER A 1 94 ? 8.762 10.950 -17.013 1.00 67.25 94 SER A CA 1
ATOM 721 C C . SER A 1 94 ? 8.780 10.487 -18.477 1.00 67.25 94 SER A C 1
ATOM 723 O O . SER A 1 94 ? 8.918 11.322 -19.371 1.00 67.25 94 SER A O 1
ATOM 725 N N . LEU A 1 95 ? 8.576 9.185 -18.729 1.00 58.09 95 LEU A N 1
ATOM 726 C CA . LEU A 1 95 ? 8.421 8.632 -20.080 1.00 58.09 95 LEU A CA 1
ATOM 727 C C . LEU A 1 95 ? 7.101 9.081 -20.730 1.00 58.09 95 LEU A C 1
ATOM 729 O O . LEU A 1 95 ? 7.075 9.347 -21.931 1.00 58.09 95 LEU A O 1
ATOM 733 N N . PHE A 1 96 ? 6.024 9.214 -19.947 1.00 57.72 96 PHE A N 1
ATOM 734 C CA . PHE A 1 96 ? 4.732 9.710 -20.441 1.00 57.72 96 PHE A CA 1
ATOM 735 C C . PHE A 1 96 ? 4.726 11.229 -20.683 1.00 57.72 96 PHE A C 1
ATOM 737 O O . PHE A 1 96 ? 4.016 11.690 -21.574 1.00 57.72 96 PHE A O 1
ATOM 744 N N . ASP A 1 97 ? 5.550 11.994 -19.959 1.00 57.28 97 ASP A N 1
ATOM 745 C CA . ASP A 1 97 ? 5.660 13.457 -20.097 1.00 57.28 97 ASP A CA 1
ATOM 746 C C . ASP A 1 97 ? 6.598 13.911 -21.247 1.00 57.28 97 ASP A C 1
ATOM 748 O O . ASP A 1 97 ? 6.845 15.105 -21.422 1.00 57.28 97 ASP A O 1
ATOM 752 N N . GLY A 1 98 ? 7.117 12.983 -22.064 1.00 48.56 98 GLY A N 1
ATOM 753 C CA . GLY A 1 98 ? 7.881 13.298 -23.281 1.00 48.56 98 GLY A CA 1
ATOM 754 C C . GLY A 1 98 ? 9.284 13.874 -23.044 1.00 48.56 98 GLY A C 1
ATOM 755 O O . GLY A 1 98 ? 9.875 14.456 -23.956 1.00 48.56 98 GLY A O 1
ATOM 756 N N . ILE A 1 99 ? 9.834 13.724 -21.836 1.00 49.97 99 ILE A N 1
ATOM 757 C CA . ILE A 1 99 ? 11.189 14.180 -21.505 1.00 49.97 99 ILE A CA 1
ATOM 758 C C . ILE A 1 99 ? 12.194 13.110 -21.978 1.00 49.97 99 ILE A C 1
ATOM 760 O O . ILE A 1 99 ? 12.089 11.960 -21.551 1.00 49.97 99 ILE A O 1
ATOM 764 N N . PRO A 1 100 ? 13.188 13.439 -22.830 1.00 42.69 100 PRO A N 1
ATOM 765 C CA . PRO A 1 100 ? 14.153 12.453 -23.306 1.00 42.69 100 PRO A CA 1
ATOM 766 C C . PRO A 1 100 ? 15.013 11.940 -22.144 1.00 42.69 100 PRO A C 1
ATOM 768 O O . PRO A 1 100 ? 15.718 12.715 -21.496 1.00 42.69 100 PRO A O 1
ATOM 771 N N . MET A 1 101 ? 14.982 10.631 -21.896 1.00 49.75 101 MET A N 1
ATOM 772 C CA . MET A 1 101 ? 15.918 9.971 -20.987 1.00 49.75 101 MET A CA 1
ATOM 773 C C . MET A 1 101 ? 17.215 9.604 -21.719 1.00 49.75 101 MET A C 1
ATOM 775 O O . MET A 1 101 ? 17.206 9.207 -22.884 1.00 49.75 101 MET A O 1
ATOM 779 N N . LEU A 1 102 ? 18.342 9.735 -21.013 1.00 48.28 102 LEU A N 1
ATOM 780 C CA . LEU A 1 102 ? 19.630 9.162 -21.415 1.00 48.28 102 LEU A CA 1
ATOM 781 C C . LEU A 1 102 ? 19.491 7.631 -21.531 1.00 48.28 102 LEU A C 1
ATOM 783 O O . LEU A 1 102 ? 18.771 7.039 -20.725 1.00 48.28 102 LEU A O 1
ATOM 787 N N . PRO A 1 103 ? 20.170 6.976 -22.492 1.00 40.69 103 PRO A N 1
ATOM 788 C CA . PRO A 1 103 ? 19.973 5.557 -22.765 1.00 40.69 103 PRO A CA 1
ATOM 789 C C . PRO A 1 103 ? 20.417 4.713 -21.564 1.00 40.69 103 PRO A C 1
ATOM 791 O O . PRO A 1 103 ? 21.605 4.604 -21.260 1.00 40.69 103 PRO A O 1
ATOM 794 N N . GLY A 1 104 ? 19.444 4.117 -20.883 1.00 47.47 104 GLY A N 1
ATOM 795 C CA . GLY A 1 104 ? 19.619 3.102 -19.853 1.00 47.47 104 GLY A CA 1
ATOM 796 C C . GLY A 1 104 ? 18.781 1.881 -20.217 1.00 47.47 104 GLY A C 1
ATOM 797 O O . GLY A 1 104 ? 17.664 2.047 -20.689 1.00 47.47 104 GLY A O 1
ATOM 798 N N . ARG A 1 105 ? 19.393 0.700 -20.048 1.00 44.91 105 ARG A N 1
ATOM 799 C CA . ARG A 1 105 ? 18.906 -0.684 -20.247 1.00 44.91 105 ARG A CA 1
ATOM 800 C C . ARG A 1 105 ? 17.393 -0.836 -20.479 1.00 44.91 105 ARG A C 1
ATOM 802 O O . ARG A 1 105 ? 16.620 -0.390 -19.643 1.00 44.91 105 ARG A O 1
ATOM 809 N N . ASP A 1 106 ? 17.031 -1.545 -21.552 1.00 44.84 106 ASP A N 1
ATOM 810 C CA . ASP A 1 106 ? 15.654 -1.880 -21.940 1.00 44.84 106 ASP A CA 1
ATOM 811 C C . ASP A 1 106 ? 14.754 -2.205 -20.731 1.00 44.84 106 ASP A C 1
ATOM 813 O O . ASP A 1 106 ? 15.012 -3.130 -19.959 1.00 44.84 106 ASP A O 1
ATOM 817 N N . ASP A 1 107 ? 13.714 -1.384 -20.577 1.00 54.00 107 ASP A N 1
ATOM 818 C CA . ASP A 1 107 ? 12.939 -1.140 -19.351 1.00 54.00 107 ASP A CA 1
ATOM 819 C C . ASP A 1 107 ? 11.653 -1.989 -19.267 1.00 54.00 107 ASP A C 1
ATOM 821 O O . ASP A 1 107 ? 10.706 -1.664 -18.551 1.00 54.00 107 ASP A O 1
ATOM 825 N N . GLU A 1 108 ? 11.573 -3.076 -20.042 1.00 52.56 108 GLU A N 1
ATOM 826 C CA . GLU A 1 108 ? 10.328 -3.832 -20.252 1.00 52.56 108 GLU A CA 1
ATOM 827 C C . GLU A 1 108 ? 9.811 -4.556 -18.994 1.00 52.56 108 GLU A C 1
ATOM 829 O O . GLU A 1 108 ? 8.668 -5.018 -18.974 1.00 52.56 108 GLU A O 1
ATOM 834 N N . SER A 1 109 ? 10.611 -4.648 -17.929 1.00 61.47 109 SER A N 1
ATOM 835 C CA . SER A 1 109 ? 10.253 -5.329 -16.679 1.00 61.47 109 SER A CA 1
ATOM 836 C C . SER A 1 109 ? 9.885 -4.392 -15.525 1.00 61.47 109 SER A C 1
ATOM 838 O O . SER A 1 109 ? 9.720 -4.879 -14.409 1.00 61.47 109 SER A O 1
ATOM 840 N N . LEU A 1 110 ? 9.805 -3.074 -15.735 1.00 79.75 110 LEU A N 1
ATOM 841 C CA . LEU A 1 110 ? 9.445 -2.154 -14.656 1.00 79.75 110 LEU A CA 1
ATOM 842 C C . LEU A 1 110 ? 7.930 -2.057 -14.475 1.00 79.75 110 LEU A C 1
ATOM 844 O O . LEU A 1 110 ? 7.186 -1.790 -15.417 1.00 79.75 110 LEU A O 1
ATOM 848 N N . HIS A 1 111 ? 7.477 -2.225 -13.233 1.00 87.19 111 HIS A N 1
ATOM 849 C CA . HIS A 1 111 ? 6.082 -2.035 -12.844 1.00 87.19 111 HIS A CA 1
ATOM 850 C C . HIS A 1 111 ? 5.944 -0.777 -11.998 1.00 87.19 111 HIS A C 1
ATOM 852 O O . HIS A 1 111 ? 6.695 -0.581 -11.042 1.00 87.19 111 HIS A O 1
ATOM 858 N N . SER A 1 112 ? 4.933 0.038 -12.296 1.00 93.50 112 SER A N 1
ATOM 859 C CA . SER A 1 112 ? 4.512 1.093 -11.380 1.00 93.50 112 SER A CA 1
ATOM 860 C C . SER A 1 112 ? 3.925 0.451 -10.125 1.00 93.50 112 SER A C 1
ATOM 862 O O . SER A 1 112 ? 2.910 -0.253 -10.185 1.00 93.50 112 SER A O 1
ATOM 864 N N . MET A 1 113 ? 4.574 0.679 -8.987 1.00 95.44 113 MET A N 1
ATOM 865 C CA . MET A 1 113 ? 4.175 0.100 -7.715 1.00 95.44 113 MET A CA 1
ATOM 866 C C . MET A 1 113 ? 3.190 1.015 -7.002 1.00 95.44 113 MET A C 1
ATOM 868 O O . MET A 1 113 ? 3.542 2.103 -6.541 1.00 95.44 113 MET A O 1
ATOM 872 N N . TRP A 1 114 ? 1.973 0.518 -6.842 1.00 97.81 114 TRP A N 1
ATOM 873 C CA . TRP A 1 114 ? 0.952 1.082 -5.978 1.00 97.81 114 TRP A CA 1
ATOM 874 C C . TRP A 1 114 ? 1.054 0.492 -4.576 1.00 97.81 114 TRP A C 1
ATOM 876 O O . TRP A 1 114 ? 1.481 -0.647 -4.377 1.00 97.81 114 TRP A O 1
ATOM 886 N N . ILE A 1 115 ? 0.630 1.265 -3.584 1.00 98.12 115 ILE A N 1
ATOM 887 C CA . ILE A 1 115 ? 0.582 0.823 -2.196 1.00 98.12 115 ILE A CA 1
ATOM 888 C C . ILE A 1 115 ? -0.874 0.775 -1.755 1.00 98.12 115 ILE A C 1
ATOM 890 O O . ILE A 1 115 ? -1.545 1.805 -1.717 1.00 98.12 115 ILE A O 1
ATOM 894 N N . LEU A 1 116 ? -1.343 -0.416 -1.381 1.00 98.31 116 LEU A N 1
ATOM 895 C CA . LEU A 1 116 ? -2.528 -0.566 -0.548 1.00 98.31 116 LEU A CA 1
ATOM 896 C C . LEU A 1 116 ? -2.134 -0.179 0.882 1.00 98.31 116 LEU A C 1
ATOM 898 O O . LEU A 1 116 ? -1.566 -0.980 1.634 1.00 98.31 116 LEU A O 1
ATOM 902 N N . LEU A 1 117 ? -2.383 1.082 1.220 1.00 98.00 117 LEU A N 1
ATOM 903 C CA . LEU A 1 117 ? -2.068 1.668 2.513 1.00 98.00 117 LEU A CA 1
ATOM 904 C C . LEU A 1 117 ? -3.284 1.523 3.422 1.00 98.00 117 LEU A C 1
ATOM 906 O O . LEU A 1 117 ? -4.376 1.944 3.052 1.00 98.00 117 LEU A O 1
ATOM 910 N N . TYR A 1 118 ? -3.115 0.946 4.611 1.00 97.31 118 TYR A N 1
ATOM 911 C CA . TYR A 1 118 ? -4.219 0.794 5.562 1.00 97.31 118 TYR A CA 1
ATOM 912 C C . TYR A 1 118 ? -3.863 1.287 6.962 1.00 97.31 118 TYR A C 1
ATOM 914 O O . TYR A 1 118 ? -2.728 1.157 7.427 1.00 97.31 118 TYR A O 1
ATOM 922 N N . HIS A 1 119 ? -4.867 1.807 7.656 1.00 95.50 119 HIS A N 1
ATOM 923 C CA . HIS A 1 119 ? -4.804 2.230 9.041 1.00 95.50 119 HIS A CA 1
ATOM 924 C C . HIS A 1 119 ? -5.999 1.661 9.801 1.00 95.50 119 HIS A C 1
ATOM 926 O O . HIS A 1 119 ? -7.156 1.888 9.452 1.00 95.50 119 HIS A O 1
ATOM 932 N N . VAL A 1 120 ? -5.707 0.909 10.857 1.00 91.50 120 VAL A N 1
ATOM 933 C CA . VAL A 1 120 ? -6.721 0.448 11.803 1.00 91.50 120 VAL A CA 1
ATOM 934 C C . VAL A 1 120 ? -6.883 1.554 12.839 1.00 91.50 120 VAL A C 1
ATOM 936 O O . VAL A 1 120 ? -5.923 1.853 13.546 1.00 91.50 120 VAL A O 1
ATOM 939 N N . ALA A 1 121 ? -8.062 2.167 12.885 1.00 89.75 121 ALA A N 1
ATOM 940 C CA . ALA A 1 121 ? -8.483 3.122 13.905 1.00 89.75 121 ALA A CA 1
ATOM 941 C C . ALA A 1 121 ? -9.409 2.427 14.916 1.00 89.75 121 ALA A C 1
ATOM 943 O O . ALA A 1 121 ? -9.698 1.239 14.775 1.00 89.75 121 ALA A O 1
ATOM 944 N N . GLN A 1 122 ? -9.874 3.162 15.934 1.00 85.75 122 GLN A N 1
ATOM 945 C CA . GLN A 1 122 ? -10.640 2.597 17.056 1.00 85.75 122 GLN A CA 1
ATOM 946 C C . GLN A 1 122 ? -11.854 1.781 16.628 1.00 85.75 122 GLN A C 1
ATOM 948 O O . GLN A 1 122 ? -12.000 0.642 17.061 1.00 85.75 122 GLN A O 1
ATOM 953 N N . ASN A 1 123 ? -12.668 2.344 15.738 1.00 89.25 123 ASN A N 1
ATOM 954 C CA . ASN A 1 123 ? -13.958 1.771 15.360 1.00 89.25 123 ASN A CA 1
ATOM 955 C C . ASN A 1 123 ? -14.053 1.476 13.860 1.00 89.25 123 ASN A C 1
ATOM 957 O O . ASN A 1 123 ? -15.132 1.175 13.360 1.00 89.25 123 ASN A O 1
ATOM 961 N N . GLU A 1 124 ? -12.952 1.596 13.121 1.00 92.69 124 GLU A N 1
ATOM 962 C CA . GLU A 1 124 ? -12.948 1.418 11.673 1.00 92.69 124 GLU A CA 1
ATOM 963 C C . GLU A 1 124 ? -11.567 1.039 11.131 1.00 92.69 124 GLU A C 1
ATOM 965 O O . GLU A 1 124 ? -10.525 1.304 11.736 1.00 92.69 124 GLU A O 1
ATOM 970 N N . VAL A 1 125 ? -11.557 0.467 9.933 1.00 93.56 125 VAL A N 1
ATOM 971 C CA . VAL A 1 125 ? -10.365 0.310 9.104 1.00 93.56 125 VAL A CA 1
ATOM 972 C C . VAL A 1 125 ? -10.478 1.254 7.919 1.00 93.56 125 VAL A C 1
ATOM 974 O O . VAL A 1 125 ? -11.384 1.130 7.096 1.00 93.56 125 VAL A O 1
ATOM 977 N N . ARG A 1 126 ? -9.518 2.170 7.814 1.00 96.94 126 ARG A N 1
ATOM 978 C CA . ARG A 1 126 ? -9.356 3.070 6.672 1.00 96.94 126 ARG A CA 1
ATOM 979 C C . ARG A 1 126 ? -8.274 2.533 5.756 1.00 96.94 126 ARG A C 1
ATOM 981 O O . ARG 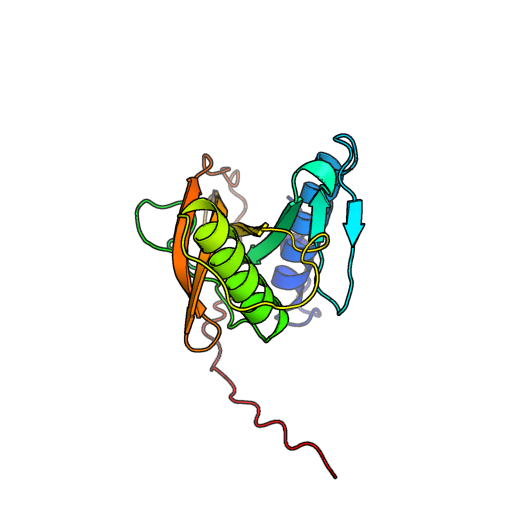A 1 126 ? -7.252 2.038 6.232 1.00 96.94 126 ARG A O 1
ATOM 988 N N . PHE A 1 127 ? -8.481 2.620 4.451 1.00 96.94 127 PHE A N 1
ATOM 989 C CA . PHE A 1 127 ? -7.492 2.173 3.483 1.00 96.94 127 PHE A CA 1
ATOM 990 C C . PHE A 1 127 ? -7.642 2.898 2.148 1.00 96.94 127 PHE A C 1
ATOM 992 O O . PHE A 1 127 ? -8.710 3.398 1.796 1.00 96.94 127 PHE A O 1
ATOM 999 N N . GLU A 1 128 ? -6.543 2.959 1.413 1.00 98.44 128 GLU A N 1
ATOM 1000 C CA . GLU A 1 128 ? -6.442 3.606 0.111 1.00 98.44 128 GLU A CA 1
ATOM 1001 C C . GLU A 1 128 ? -5.449 2.858 -0.778 1.00 98.44 128 GLU A C 1
ATOM 1003 O O . GLU A 1 128 ? -4.546 2.181 -0.283 1.00 98.44 128 GLU A O 1
ATOM 1008 N N . LEU A 1 129 ? -5.622 2.980 -2.092 1.00 98.25 129 LEU A N 1
ATOM 1009 C CA . LEU A 1 129 ? -4.640 2.545 -3.079 1.00 98.25 129 LEU A CA 1
ATOM 1010 C C . LEU A 1 129 ? -3.955 3.792 -3.640 1.00 98.25 129 LEU A C 1
ATOM 1012 O O . LEU A 1 129 ? -4.598 4.603 -4.306 1.00 98.25 129 LEU A O 1
ATOM 1016 N N . SER A 1 130 ? -2.666 3.955 -3.350 1.00 98.38 130 SER A N 1
ATOM 1017 C CA . SER A 1 130 ? -1.949 5.208 -3.612 1.00 98.38 130 SER A CA 1
ATOM 1018 C C . SER A 1 130 ? -0.624 4.971 -4.331 1.00 98.38 130 SER A C 1
ATOM 1020 O O . SER A 1 130 ? 0.112 4.038 -4.005 1.00 98.38 130 SER A O 1
ATOM 1022 N N . LEU A 1 131 ? -0.314 5.828 -5.308 1.00 97.81 131 LEU A N 1
ATOM 1023 C CA . LEU A 1 131 ? 0.908 5.770 -6.112 1.00 97.81 131 LEU A CA 1
ATOM 1024 C C . LEU A 1 131 ? 1.975 6.703 -5.506 1.00 97.81 131 LEU A C 1
ATOM 1026 O O . LEU A 1 131 ? 1.847 7.925 -5.631 1.00 97.81 131 LEU A O 1
ATOM 1030 N N . PRO A 1 132 ? 3.003 6.184 -4.808 1.00 97.62 132 PRO A N 1
ATOM 1031 C CA . PRO A 1 132 ? 3.990 7.006 -4.112 1.00 97.62 132 PRO A CA 1
ATOM 1032 C C . PRO A 1 132 ? 4.975 7.671 -5.080 1.00 97.62 132 PRO A C 1
ATOM 1034 O O . PRO A 1 132 ? 5.398 7.058 -6.061 1.00 97.62 132 PRO A O 1
ATOM 1037 N N . MET A 1 133 ? 5.376 8.907 -4.758 1.00 95.69 133 MET A N 1
ATOM 1038 C CA . MET A 1 133 ? 6.266 9.728 -5.593 1.00 95.69 133 MET A CA 1
ATOM 1039 C C . MET A 1 133 ? 7.535 10.203 -4.909 1.00 95.69 133 MET A C 1
ATOM 1041 O O . MET A 1 133 ? 8.524 10.449 -5.588 1.00 95.69 133 MET A O 1
ATOM 1045 N N . GLN A 1 134 ? 7.540 10.363 -3.590 1.00 95.50 134 GLN A N 1
ATOM 1046 C CA . GLN A 1 134 ? 8.719 10.842 -2.877 1.00 95.50 134 GLN A CA 1
ATOM 1047 C C . GLN A 1 134 ? 8.841 10.147 -1.534 1.00 95.50 134 GLN A C 1
ATOM 1049 O O . GLN A 1 134 ? 7.852 10.011 -0.814 1.00 95.50 134 GLN A O 1
ATOM 1054 N N . MET A 1 135 ? 10.067 9.779 -1.172 1.00 95.25 135 MET A N 1
ATOM 1055 C CA . MET A 1 135 ? 10.407 9.237 0.137 1.00 95.25 135 MET A CA 1
ATOM 1056 C C . MET A 1 135 ? 11.572 10.020 0.739 1.00 95.25 135 MET A C 1
ATOM 1058 O O . MET A 1 135 ? 12.528 10.347 0.046 1.00 95.25 135 MET A O 1
ATOM 1062 N N . VAL A 1 136 ? 11.479 10.341 2.030 1.00 95.06 136 VAL A N 1
ATOM 1063 C CA . VAL A 1 136 ? 12.535 11.023 2.793 1.00 95.06 136 VAL A CA 1
ATOM 1064 C C . VAL A 1 136 ? 12.656 10.350 4.154 1.00 95.06 136 VAL A C 1
ATOM 1066 O O . VAL A 1 136 ? 11.670 10.277 4.892 1.00 95.06 136 VAL A O 1
ATOM 1069 N N . GLY A 1 137 ? 13.850 9.848 4.488 1.00 94.38 137 GLY A N 1
ATOM 1070 C CA . GLY A 1 137 ? 14.098 9.139 5.751 1.00 94.38 137 GLY A CA 1
ATOM 1071 C C . GLY A 1 137 ? 13.223 7.890 5.912 1.00 94.38 137 GLY A C 1
ATOM 1072 O O . GLY A 1 137 ? 12.645 7.667 6.973 1.00 94.38 137 GLY A O 1
ATOM 1073 N N . GLY A 1 138 ? 13.015 7.142 4.824 1.00 95.50 138 GLY A N 1
ATOM 1074 C CA . GLY A 1 138 ? 12.138 5.967 4.798 1.00 95.50 138 GLY A CA 1
ATOM 1075 C C . GLY A 1 138 ? 10.640 6.275 4.927 1.00 95.50 138 GLY A C 1
ATOM 1076 O O . GLY A 1 138 ? 9.839 5.354 5.073 1.00 95.50 138 GLY A O 1
ATOM 1077 N N . LYS A 1 139 ? 10.226 7.547 4.900 1.00 97.88 139 LYS A N 1
ATOM 1078 C CA . LYS A 1 139 ? 8.820 7.966 4.998 1.00 97.88 139 LYS A CA 1
ATOM 1079 C C . LYS A 1 139 ? 8.362 8.569 3.678 1.00 97.88 139 LYS A C 1
ATOM 1081 O O . LYS A 1 139 ? 8.986 9.507 3.184 1.00 97.88 139 LYS A O 1
ATOM 1086 N N . ILE A 1 140 ? 7.282 8.045 3.113 1.00 97.81 140 ILE A N 1
ATOM 1087 C CA . ILE A 1 140 ? 6.647 8.550 1.898 1.00 97.81 140 ILE A CA 1
ATOM 1088 C C . ILE A 1 140 ? 6.050 9.922 2.214 1.00 97.81 140 ILE A C 1
ATOM 1090 O O . ILE A 1 140 ? 5.402 10.096 3.249 1.00 97.81 140 ILE A O 1
ATOM 1094 N N . ARG A 1 141 ? 6.331 10.908 1.361 1.00 97.06 141 ARG A N 1
ATOM 1095 C CA . ARG A 1 141 ? 5.971 12.322 1.553 1.00 97.06 141 ARG A CA 1
ATOM 1096 C C . ARG A 1 141 ? 4.996 12.850 0.517 1.00 97.06 141 ARG A C 1
ATOM 1098 O O . ARG A 1 141 ? 4.328 13.844 0.784 1.00 97.06 141 ARG A O 1
ATOM 1105 N N . SER A 1 142 ? 4.909 12.207 -0.640 1.00 96.88 142 SER A N 1
ATOM 1106 C CA . SER A 1 142 ? 3.990 12.618 -1.692 1.00 96.88 142 SER A CA 1
ATOM 1107 C C . SER A 1 142 ? 3.488 11.428 -2.495 1.00 96.88 142 SER A C 1
ATOM 1109 O O . SER A 1 142 ? 4.138 10.380 -2.585 1.00 96.88 142 SER A O 1
ATOM 1111 N N . TRP A 1 143 ? 2.314 11.630 -3.080 1.00 97.50 143 TRP A N 1
ATOM 1112 C CA . TRP A 1 143 ? 1.564 10.651 -3.849 1.00 97.50 143 TRP A CA 1
ATOM 1113 C C . TRP A 1 143 ? 1.155 11.307 -5.166 1.00 97.50 143 TRP A C 1
ATOM 1115 O O . TRP A 1 143 ? 0.708 12.454 -5.158 1.00 97.50 143 TRP A O 1
ATOM 1125 N N . LYS A 1 144 ? 1.316 10.606 -6.290 1.00 96.12 144 LYS A N 1
ATOM 1126 C CA . LYS A 1 144 ? 0.833 11.070 -7.600 1.00 96.12 144 LYS A CA 1
ATOM 1127 C C . LYS A 1 144 ? -0.685 10.988 -7.663 1.00 96.12 144 LYS A C 1
ATOM 1129 O O . LYS A 1 144 ? -1.332 11.902 -8.158 1.00 96.12 144 LYS A O 1
ATOM 1134 N N . GLU A 1 145 ? -1.216 9.882 -7.159 1.00 96.56 145 GLU A N 1
ATOM 1135 C CA . GLU A 1 145 ? -2.632 9.555 -7.167 1.00 96.56 145 GLU A CA 1
ATOM 1136 C C . GLU A 1 145 ? -2.989 8.814 -5.880 1.00 96.56 145 GLU A C 1
ATOM 1138 O O . GLU A 1 145 ? -2.165 8.076 -5.327 1.00 96.56 145 GLU A O 1
ATOM 1143 N N . ARG A 1 146 ? -4.210 9.048 -5.393 1.00 98.00 146 ARG A N 1
ATOM 1144 C CA . ARG A 1 146 ? -4.771 8.411 -4.202 1.00 98.00 146 ARG A CA 1
ATOM 1145 C C . ARG A 1 146 ? -6.215 8.018 -4.477 1.00 98.00 146 ARG A C 1
ATOM 1147 O O . ARG A 1 146 ? -7.056 8.883 -4.716 1.00 98.00 146 ARG A O 1
ATOM 1154 N N . ILE A 1 147 ? -6.499 6.724 -4.401 1.00 98.31 147 ILE A N 1
ATOM 1155 C CA . ILE A 1 147 ? -7.846 6.163 -4.499 1.00 98.31 147 ILE A CA 1
ATOM 1156 C C . ILE A 1 147 ? -8.286 5.803 -3.080 1.00 98.31 147 ILE A C 1
ATOM 1158 O O . ILE A 1 147 ? -7.906 4.762 -2.541 1.00 98.31 147 ILE A O 1
ATOM 1162 N N . ILE A 1 148 ? -9.046 6.701 -2.453 1.00 98.25 148 ILE A N 1
ATOM 1163 C CA . ILE A 1 148 ? -9.536 6.543 -1.078 1.00 98.25 148 ILE A CA 1
ATOM 1164 C C . ILE A 1 148 ? -10.807 5.691 -1.091 1.00 98.25 148 ILE A C 1
ATOM 1166 O O . ILE A 1 148 ? -11.773 6.027 -1.777 1.00 98.25 148 ILE A O 1
ATOM 1170 N N . PHE A 1 149 ? -10.818 4.604 -0.318 1.00 96.69 149 PHE A N 1
ATOM 1171 C CA . PHE A 1 149 ? -11.987 3.736 -0.189 1.00 96.69 149 PHE A CA 1
ATOM 1172 C C . PHE A 1 149 ? -12.837 4.109 1.033 1.00 96.69 149 PHE A C 1
ATOM 1174 O O . PHE A 1 149 ? -12.314 4.669 2.000 1.00 96.69 149 PHE A O 1
ATOM 1181 N N . PRO A 1 150 ? -14.139 3.767 1.035 1.00 96.19 150 PRO A N 1
ATOM 1182 C CA . PRO A 1 150 ? -14.963 3.865 2.233 1.00 96.19 150 PRO A CA 1
ATOM 1183 C C . PRO A 1 150 ? -14.362 3.065 3.393 1.00 96.19 150 PRO A C 1
ATOM 1185 O O . PRO A 1 150 ? -13.912 1.931 3.209 1.00 96.19 150 PRO A O 1
ATOM 1188 N N . ALA A 1 151 ? -14.383 3.651 4.590 1.00 94.81 151 ALA A N 1
ATOM 1189 C CA . ALA A 1 151 ? -13.936 2.969 5.793 1.00 94.81 151 ALA A CA 1
ATOM 1190 C C . ALA A 1 151 ? -14.828 1.758 6.103 1.00 94.81 151 ALA A C 1
ATOM 1192 O O . ALA A 1 151 ? -16.043 1.786 5.894 1.00 94.81 151 ALA A O 1
ATOM 1193 N N . ILE A 1 152 ? -14.216 0.691 6.613 1.00 92.12 152 ILE A N 1
ATOM 1194 C CA . ILE A 1 152 ? -14.934 -0.503 7.060 1.00 92.12 152 ILE A CA 1
ATOM 1195 C C . ILE A 1 152 ? -15.148 -0.375 8.571 1.00 92.12 152 ILE A C 1
ATOM 1197 O O . ILE A 1 152 ? -14.150 -0.360 9.295 1.00 92.12 152 ILE A O 1
ATOM 1201 N N . PRO A 1 153 ? -16.395 -0.302 9.069 1.00 91.06 153 PRO A N 1
ATOM 1202 C CA . PRO A 1 153 ? -16.649 -0.257 10.503 1.00 91.06 153 PRO A CA 1
ATOM 1203 C C . PRO A 1 153 ? -16.182 -1.551 11.181 1.00 91.06 153 PRO A C 1
ATOM 1205 O O . PRO A 1 153 ? -16.249 -2.643 10.616 1.00 91.06 153 PRO A O 1
ATOM 1208 N N . LEU A 1 154 ? -15.689 -1.413 12.406 1.00 84.25 154 LEU A N 1
ATOM 1209 C CA . LEU A 1 154 ? -15.393 -2.513 13.311 1.00 84.25 154 LEU A CA 1
ATOM 1210 C C . LEU A 1 154 ? -16.564 -2.592 14.288 1.00 84.25 154 LEU A C 1
ATOM 1212 O O . LEU A 1 154 ? -16.684 -1.737 15.161 1.00 84.25 154 LEU A O 1
ATOM 1216 N N . ASP A 1 155 ? -17.446 -3.577 14.112 1.00 75.50 155 ASP A N 1
ATOM 1217 C CA . ASP A 1 155 ? -18.710 -3.712 14.852 1.00 75.50 155 ASP A CA 1
ATOM 1218 C C . ASP A 1 155 ? -18.496 -3.995 16.356 1.00 75.50 155 ASP A C 1
ATOM 1220 O O . ASP A 1 155 ? -18.667 -5.113 16.836 1.00 75.50 155 ASP A O 1
ATOM 1224 N N . GLY A 1 156 ? -18.085 -2.979 17.120 1.00 54.94 156 GLY A N 1
ATOM 1225 C CA . GLY A 1 156 ? -17.901 -3.049 18.573 1.00 54.94 156 GLY A CA 1
ATOM 1226 C C . GLY A 1 156 ? -16.713 -3.895 19.041 1.00 54.94 156 GLY A C 1
ATOM 1227 O O . GLY A 1 156 ? -16.628 -4.222 20.223 1.00 54.94 156 GLY A O 1
ATOM 1228 N N . ILE A 1 157 ? -15.791 -4.262 18.146 1.00 56.56 157 ILE A N 1
ATOM 1229 C CA . ILE A 1 157 ? -14.554 -4.950 18.527 1.00 56.56 157 ILE A CA 1
ATOM 1230 C C . ILE A 1 157 ? -13.607 -3.910 19.129 1.00 56.56 157 ILE A C 1
ATOM 1232 O O . ILE A 1 157 ? -13.043 -3.096 18.399 1.00 56.56 157 ILE A O 1
ATOM 1236 N N . GLU A 1 158 ? -13.396 -3.951 20.446 1.00 52.28 158 GLU A N 1
ATOM 1237 C CA . GLU A 1 158 ? -12.332 -3.176 21.087 1.00 52.28 158 GLU A CA 1
ATOM 1238 C C . GLU A 1 158 ? -10.969 -3.659 20.579 1.00 52.28 158 GLU A C 1
ATOM 1240 O O . GLU A 1 158 ? -10.411 -4.666 21.022 1.00 52.28 158 GLU A O 1
ATOM 1245 N N . ILE A 1 159 ? -10.415 -2.935 19.610 1.00 56.44 159 ILE A N 1
ATOM 1246 C CA . ILE A 1 159 ? -9.052 -3.158 19.156 1.00 56.44 159 ILE A CA 1
ATOM 1247 C C . ILE A 1 159 ? -8.126 -2.367 20.077 1.00 56.44 159 ILE A C 1
ATOM 1249 O O . ILE A 1 159 ? -8.056 -1.147 20.002 1.00 56.44 159 ILE A O 1
ATOM 1253 N N . ASN A 1 160 ? -7.375 -3.059 20.937 1.00 52.56 160 ASN A N 1
ATOM 1254 C CA . ASN A 1 160 ? -6.351 -2.410 21.752 1.00 52.56 160 ASN A CA 1
ATOM 1255 C C . ASN A 1 160 ? -5.213 -1.915 20.844 1.00 52.56 160 ASN A C 1
ATOM 1257 O O . ASN A 1 160 ? -4.416 -2.715 20.337 1.00 52.56 160 ASN A O 1
ATOM 1261 N N . PHE A 1 161 ? -5.145 -0.610 20.588 1.00 53.31 161 PHE A N 1
ATOM 1262 C CA . PHE A 1 161 ? -3.976 0.016 19.979 1.00 53.31 161 PHE A CA 1
ATOM 1263 C C . PHE A 1 161 ? -2.833 -0.142 20.969 1.00 53.31 161 PHE A C 1
ATOM 1265 O O . PHE A 1 161 ? -2.677 0.662 21.873 1.00 53.31 161 PHE A O 1
ATOM 1272 N N . GLY A 1 162 ? -2.037 -1.205 20.825 1.00 46.03 162 GLY A N 1
ATOM 1273 C CA . GLY A 1 162 ? -0.696 -1.179 21.379 1.00 46.03 162 GLY A CA 1
ATOM 1274 C C . GLY A 1 162 ? -0.053 0.093 20.846 1.00 46.03 162 GLY A C 1
ATOM 1275 O O . GLY A 1 162 ? 0.170 0.183 19.635 1.00 46.03 162 GLY A O 1
ATOM 1276 N N . ASP A 1 163 ? 0.113 1.080 21.723 1.00 40.75 163 ASP A N 1
ATOM 1277 C CA . ASP A 1 163 ? 0.798 2.331 21.445 1.00 40.75 163 ASP A CA 1
ATOM 1278 C C . ASP A 1 163 ? 2.222 1.976 21.038 1.00 40.75 163 ASP A C 1
ATOM 1280 O O . ASP A 1 163 ? 3.136 1.839 21.846 1.00 40.75 163 ASP A O 1
ATOM 1284 N N . ASP A 1 164 ? 2.399 1.745 19.747 1.00 50.69 164 ASP A N 1
ATOM 1285 C CA . ASP A 1 164 ? 3.696 1.607 19.114 1.00 50.69 164 ASP A CA 1
ATOM 1286 C C . ASP A 1 164 ? 4.147 3.004 18.664 1.00 50.69 164 ASP A C 1
ATOM 1288 O O . ASP A 1 164 ? 4.404 3.245 17.488 1.00 50.69 164 ASP A O 1
ATOM 1292 N N . ASP A 1 165 ? 4.149 3.929 19.630 1.00 46.41 165 ASP A N 1
ATOM 1293 C CA . ASP A 1 165 ? 5.064 5.074 19.714 1.00 46.41 165 ASP A CA 1
ATOM 1294 C C . ASP A 1 165 ? 6.305 4.638 20.529 1.00 46.41 165 ASP A C 1
ATOM 1296 O O . ASP A 1 165 ? 6.870 5.387 21.328 1.00 46.41 165 ASP A O 1
ATOM 1300 N N . GLY A 1 166 ? 6.708 3.368 20.385 1.00 41.09 166 GLY A N 1
ATOM 1301 C CA . GLY A 1 166 ? 7.939 2.853 20.968 1.00 41.09 166 GLY A CA 1
ATOM 1302 C C . GLY A 1 166 ? 9.145 3.589 20.375 1.00 41.09 166 GLY A C 1
ATOM 1303 O O . GLY A 1 166 ? 9.102 3.987 19.208 1.00 41.09 166 GLY A O 1
ATOM 1304 N N . PRO A 1 167 ? 10.217 3.804 21.158 1.00 31.50 167 PRO A N 1
ATOM 1305 C CA . PRO A 1 167 ? 11.350 4.608 20.723 1.00 31.50 167 PRO A CA 1
ATOM 1306 C C . PRO A 1 167 ? 11.906 4.099 19.390 1.00 31.50 167 PRO A C 1
ATOM 1308 O O . PRO A 1 167 ? 12.130 2.902 19.206 1.00 31.50 167 PRO A O 1
ATOM 1311 N N . GLN A 1 168 ? 12.128 5.034 18.464 1.00 38.69 168 GLN A N 1
ATOM 1312 C CA . GLN A 1 168 ? 12.909 4.807 17.254 1.00 38.69 168 GLN A CA 1
ATOM 1313 C C . GLN A 1 168 ? 14.307 4.355 17.683 1.00 38.69 168 GLN A C 1
ATOM 1315 O O . GLN A 1 168 ? 15.127 5.163 18.112 1.00 38.69 168 GLN A O 1
ATOM 1320 N N . PHE A 1 169 ? 14.571 3.054 17.615 1.00 35.19 169 PHE A N 1
ATOM 1321 C CA . PHE A 1 169 ? 15.927 2.549 17.745 1.00 35.19 169 PHE A CA 1
ATOM 1322 C C . PHE A 1 169 ? 16.617 2.714 16.397 1.00 35.19 169 PHE A C 1
ATOM 1324 O O . PHE A 1 169 ? 16.264 2.051 15.421 1.00 35.19 169 PHE A O 1
ATOM 1331 N N . ASP A 1 170 ? 17.586 3.621 16.360 1.00 38.50 170 ASP A N 1
ATOM 1332 C CA . ASP A 1 170 ? 18.548 3.717 15.273 1.00 38.50 170 ASP A CA 1
ATOM 1333 C C . ASP A 1 170 ? 19.541 2.559 15.437 1.00 38.50 170 ASP A C 1
ATOM 1335 O O . ASP A 1 170 ? 20.426 2.579 16.294 1.00 38.50 170 ASP A O 1
ATOM 1339 N N . VAL A 1 171 ? 19.311 1.466 14.708 1.00 43.88 171 VAL A N 1
ATOM 1340 C CA . VAL A 1 171 ? 20.233 0.327 14.695 1.00 43.88 171 VAL A CA 1
ATOM 1341 C C . VAL A 1 171 ? 21.277 0.599 13.620 1.00 43.88 171 VAL A C 1
ATOM 1343 O O . VAL A 1 171 ? 21.065 0.301 12.445 1.00 43.88 171 VAL A O 1
ATOM 1346 N N . SER A 1 172 ? 22.422 1.144 14.026 1.00 42.03 172 SER A N 1
ATOM 1347 C CA . SER A 1 172 ? 23.605 1.240 13.169 1.00 42.03 172 SER A CA 1
ATOM 1348 C C . SER A 1 172 ? 24.099 -0.165 12.821 1.00 42.03 172 SER A C 1
ATOM 1350 O O . SER A 1 172 ? 24.685 -0.859 13.652 1.00 42.03 172 SER A O 1
ATOM 1352 N N . VAL A 1 173 ? 23.851 -0.611 11.589 1.00 52.72 173 VAL A N 1
ATOM 1353 C CA . VAL A 1 173 ? 24.401 -1.869 11.072 1.00 52.72 173 VAL A CA 1
ATOM 1354 C C . VAL A 1 173 ? 25.815 -1.605 10.559 1.00 52.72 173 VAL A C 1
ATOM 1356 O O . VAL A 1 173 ? 25.998 -1.174 9.422 1.00 52.72 173 VAL A O 1
ATOM 1359 N N . GLU A 1 174 ? 26.830 -1.894 11.371 1.00 51.88 174 GLU A N 1
ATOM 1360 C CA . GLU A 1 174 ? 28.188 -2.072 10.852 1.00 51.88 174 GLU A CA 1
ATOM 1361 C C . GLU A 1 174 ? 28.291 -3.443 10.178 1.00 51.88 174 GLU A C 1
ATOM 1363 O O . GLU A 1 174 ? 28.168 -4.496 10.811 1.00 51.88 174 GLU A O 1
ATOM 1368 N N . ARG A 1 175 ? 28.522 -3.444 8.861 1.00 43.59 175 ARG A N 1
ATOM 1369 C CA . ARG A 1 175 ? 28.943 -4.656 8.157 1.00 43.59 175 ARG A CA 1
ATOM 1370 C C . ARG A 1 175 ? 30.376 -4.967 8.583 1.00 43.59 175 ARG A C 1
ATOM 1372 O O . ARG A 1 175 ? 31.278 -4.184 8.299 1.00 43.59 175 ARG A O 1
ATOM 1379 N N . LYS A 1 176 ? 30.587 -6.113 9.237 1.00 44.25 176 LYS A N 1
ATOM 1380 C CA . LYS A 1 176 ? 31.932 -6.677 9.402 1.00 44.25 176 LYS A CA 1
ATOM 1381 C C . LYS A 1 176 ? 32.514 -6.966 8.017 1.00 44.25 176 LYS A C 1
ATOM 1383 O O . LYS A 1 176 ? 31.915 -7.734 7.262 1.00 44.25 176 LYS A O 1
ATOM 1388 N N . GLY A 1 177 ? 33.627 -6.303 7.708 1.00 52.75 177 GLY A N 1
ATOM 1389 C CA . GLY A 1 177 ? 34.542 -6.690 6.634 1.00 52.75 177 GLY A CA 1
ATOM 1390 C C . GLY A 1 177 ? 35.396 -7.892 7.010 1.00 52.75 177 GLY A C 1
ATOM 1391 O O . GLY A 1 177 ? 35.353 -8.309 8.193 1.00 52.75 177 GLY A O 1
#

Nearest PDB structures (foldseek):
  5jpq-assembly1_c  TM=3.688E-01  e=1.058E+00  Thermochaetoides thermophila
  8ir1-assembly1_T  TM=1.902E-01  e=2.612E-01  Homo sapiens
  5oql-assembly1_b  TM=2.277E-01  e=6.913E-01  Thermochaetoides thermophila DSM 1495
  7ohx-assembly1_x  TM=2.429E-01  e=2.334E+00  Saccharomyces cerevisiae S288C
  6rxt-assembly1_CK  TM=3.034E-01  e=3.573E+00  Thermochaetoides thermophila

Mean predicted aligned error: 9.72 Å

Secondary structure (DSSP, 8-state):
--STT---TTS-TTHHHHHHHHHHHHHHHHHHGGGT-EEE-GGG--EEEETTTTEEEEEEEB-TTTTSSS---BSS---HHHHHHHHHHHHHHHHHTTPPPP--S--TT--EEEEEEEEE-SSEEEEEEEEEEEEETTEEEEEEEEEEPPPEE--S---------------------